Protein AF-A0A2J8A469-F1 (afdb_monomer_lite)

Radius of gyration: 27.44 Å; chains: 1; bounding box: 70×75×63 Å

Sequence (317 aa):
MLAQVPSIAGMSSRQQIRGVARAPLVTAPRLASCAPVPRGATAPSASAPPARKPLRPSAAAATSSGAPTSEARGARVLDKVYDVVVVGGGLSGLITGQALSAQHGVQNFLVTEARERVGGNITSMSGGGYVWEEGPNSFQPNDSMLQAAVDAGVEKELVFGDPTAPRFVFWDNKLRPVPSGLDAFTFDLMSIGGKIRAGLGAIGLINQSMPECRVWTHSTPRPAQVDKDLRRMILKPDAPPPKVVGVRVWPRAIPQFNVGHLELLERARSALDARGWGGVFLGGNYVSGVALGKVVEYGYESAANLAKHIAAQKQAA

Secondary structure (DSSP, 8-state):
------------S-------PPPP---PPPPP-PPPPPS--PPP--PPPP-PPP----------S-PPP-------------SEEEE--BHHHHHHHHHHHHTT---SEEEE-SSSSSBTT--EEEETTEEEESS-------HHHHHHHHHTT-GGG-----TTPPPEEEETTEEEEPP-SGGGGT--SS-HHHHHHHHHHHTTS--PPPPP-----TTS-HHHHHHHHHHHHTS-TTPPPP--------TTSS----TTHHHHHHHHHHHHHHTT-TT----SHHHH-SSHHHHHHHHHHHHHHHHHHHHHHHHH-

Organism: NCBI:txid47790

pLDDT: mean 72.22, std 24.48, range [24.55, 97.44]

InterPro domains:
  IPR002937 Amine oxidase [PF01593] (91-208)
  IPR002937 Amine oxidase [PF01593] (224-307)
  IPR004572 Protoporphyrinogen oxidase [TIGR00562] (83-209)
  IPR036188 FAD/NAD(P)-binding domain superfamily [G3DSA:3.50.50.60] (82-208)
  IPR036188 FAD/NAD(P)-binding domain superfamily [G3DSA:3.50.50.60] (209-312)
  IPR036188 FAD/NAD(P)-binding domain superfamily [SSF51905] (82-313)
  IPR050464 Zeta Carotene Desaturase and Related Oxidoreductases [PTHR42923] (81-186)

Structure (mmCIF, N/CA/C/O backbone):
data_AF-A0A2J8A469-F1
#
_entry.id   AF-A0A2J8A469-F1
#
loop_
_atom_site.group_PDB
_atom_site.id
_atom_site.type_symbol
_atom_site.label_atom_id
_atom_site.label_alt_id
_atom_site.label_comp_id
_atom_site.label_asym_id
_atom_site.label_entity_id
_atom_site.label_seq_id
_atom_site.pdbx_PDB_ins_code
_atom_site.Cartn_x
_atom_site.Cartn_y
_atom_site.Cartn_z
_atom_site.occupancy
_atom_site.B_iso_or_equiv
_atom_site.auth_seq_id
_atom_site.auth_comp_id
_atom_site.auth_asym_id
_atom_site.auth_atom_id
_atom_site.pdbx_PDB_model_num
ATOM 1 N N . MET A 1 1 ? 0.611 38.969 -7.102 1.00 33.66 1 MET A N 1
ATOM 2 C CA . MET A 1 1 ? 0.220 39.101 -5.686 1.00 33.66 1 MET A CA 1
ATOM 3 C C . MET A 1 1 ? 0.478 37.745 -5.041 1.00 33.66 1 MET A C 1
ATOM 5 O O . MET A 1 1 ? -0.354 36.856 -5.111 1.00 33.66 1 MET A O 1
ATOM 9 N N . LEU A 1 2 ? 1.726 37.550 -4.613 1.00 24.55 2 LEU A N 1
ATOM 10 C CA . LEU A 1 2 ? 2.275 36.331 -4.013 1.00 24.55 2 LEU A CA 1
ATOM 11 C C . LEU A 1 2 ? 2.384 36.601 -2.513 1.00 24.55 2 LEU A C 1
ATOM 13 O O . LEU A 1 2 ? 2.989 37.604 -2.138 1.00 24.55 2 LEU A O 1
ATOM 17 N N . ALA A 1 3 ? 1.799 35.750 -1.675 1.00 25.06 3 ALA A N 1
ATOM 18 C CA . ALA A 1 3 ? 1.974 35.831 -0.230 1.00 25.06 3 ALA A CA 1
ATOM 19 C C . ALA A 1 3 ? 3.149 34.935 0.191 1.00 25.06 3 ALA A C 1
ATOM 21 O O . ALA A 1 3 ? 3.108 33.719 0.022 1.00 25.06 3 ALA A O 1
ATOM 22 N N . GLN A 1 4 ? 4.202 35.577 0.699 1.00 25.03 4 GLN A N 1
ATOM 23 C CA . GLN A 1 4 ? 5.332 34.987 1.420 1.00 25.03 4 GLN A CA 1
ATOM 24 C C . GLN A 1 4 ? 4.992 34.824 2.906 1.00 25.03 4 GLN A C 1
ATOM 26 O O . GLN A 1 4 ? 4.382 35.728 3.468 1.00 25.03 4 GLN A O 1
ATOM 31 N N . VAL A 1 5 ? 5.524 33.783 3.556 1.00 26.94 5 VAL A N 1
ATOM 32 C CA . VAL A 1 5 ? 6.030 33.799 4.953 1.00 26.94 5 VAL A CA 1
ATOM 33 C C . VAL A 1 5 ? 7.111 32.683 5.080 1.00 26.94 5 VAL A C 1
ATOM 35 O O . VAL A 1 5 ? 7.158 31.824 4.202 1.00 26.94 5 VAL A O 1
ATOM 38 N N . PRO A 1 6 ? 8.061 32.700 6.041 1.00 30.09 6 PRO A N 1
ATOM 39 C CA . PRO A 1 6 ? 9.441 33.101 5.778 1.00 30.09 6 PRO A CA 1
ATOM 40 C C . PRO A 1 6 ? 10.510 32.022 6.062 1.00 30.09 6 PRO A C 1
ATOM 42 O O . PRO A 1 6 ? 10.279 30.994 6.690 1.00 30.09 6 PRO A O 1
ATOM 45 N N . SER A 1 7 ? 11.717 32.341 5.590 1.00 26.38 7 SER A N 1
ATOM 46 C CA . SER A 1 7 ? 12.993 31.637 5.751 1.00 26.38 7 SER A CA 1
ATOM 47 C C . SER A 1 7 ? 13.472 31.560 7.208 1.00 26.38 7 SER A C 1
ATOM 49 O O . SER A 1 7 ? 13.509 32.578 7.898 1.00 26.38 7 SER A O 1
ATOM 51 N N . ILE A 1 8 ? 13.941 30.380 7.629 1.00 28.44 8 ILE A N 1
ATOM 52 C CA . ILE A 1 8 ? 14.883 30.226 8.745 1.00 28.44 8 ILE A CA 1
ATOM 53 C C . ILE A 1 8 ? 16.215 29.790 8.136 1.00 28.44 8 ILE A C 1
ATOM 55 O O . ILE A 1 8 ? 16.419 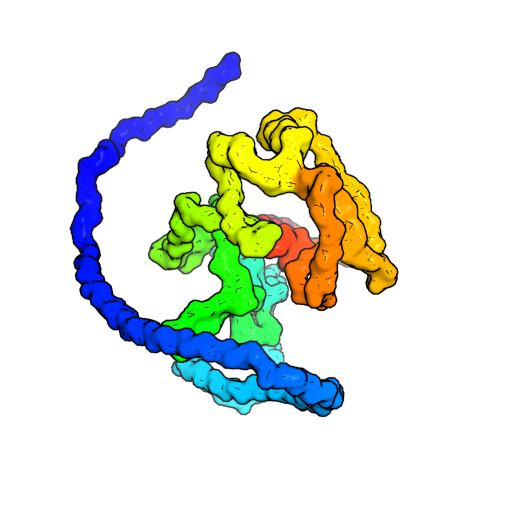28.630 7.779 1.00 28.44 8 ILE A O 1
ATOM 59 N N . ALA A 1 9 ? 17.108 30.761 7.979 1.00 27.89 9 ALA A N 1
ATOM 60 C CA . ALA A 1 9 ? 18.503 30.543 7.649 1.00 27.89 9 ALA A CA 1
ATOM 61 C C . ALA A 1 9 ? 19.307 30.391 8.942 1.00 27.89 9 ALA A C 1
ATOM 63 O O . ALA A 1 9 ? 19.190 31.215 9.847 1.00 27.89 9 ALA A O 1
ATOM 64 N N . GLY A 1 10 ? 20.173 29.381 8.987 1.00 26.36 10 GLY A N 1
ATOM 65 C CA . GLY A 1 10 ? 21.244 29.319 9.972 1.00 26.36 10 GLY A CA 1
ATOM 66 C C . GLY A 1 10 ? 21.646 27.903 10.340 1.00 26.36 10 GLY A C 1
ATOM 67 O O . GLY A 1 10 ? 21.281 27.445 11.410 1.00 26.36 10 GLY A O 1
ATOM 68 N N . MET A 1 11 ? 22.411 27.227 9.478 1.00 26.09 11 MET A N 1
ATOM 69 C CA . MET A 1 11 ? 23.668 26.571 9.869 1.00 26.09 11 MET A CA 1
ATOM 70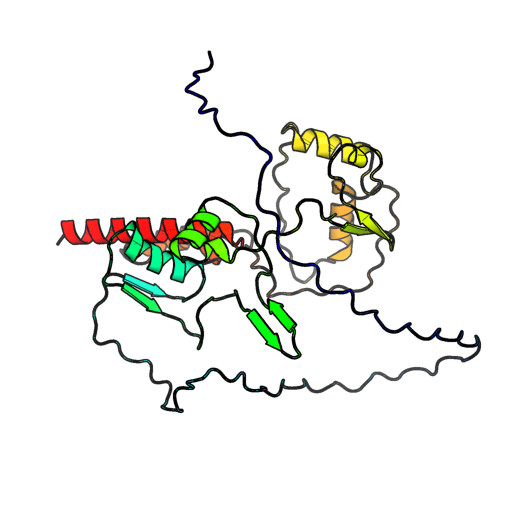 C C . MET A 1 11 ? 24.363 25.959 8.646 1.00 26.09 11 MET A C 1
ATOM 72 O O . MET A 1 11 ? 23.766 25.312 7.791 1.00 26.09 11 MET A O 1
ATOM 76 N N . SER A 1 12 ? 25.650 26.274 8.561 1.00 26.81 12 SER A N 1
ATOM 77 C CA . SER A 1 12 ? 26.551 26.086 7.433 1.00 26.81 12 SER A CA 1
ATOM 78 C C . SER A 1 12 ? 26.827 24.614 7.121 1.00 26.81 12 SER A C 1
ATOM 80 O O . SER A 1 12 ? 27.251 23.843 7.978 1.00 26.81 12 SER A O 1
ATOM 82 N N . SER A 1 13 ? 26.684 24.263 5.845 1.00 38.84 13 SER A N 1
ATOM 83 C CA . SER A 1 13 ? 27.295 23.093 5.220 1.00 38.84 13 SER A CA 1
ATOM 84 C C . SER A 1 13 ? 28.821 23.122 5.378 1.00 38.84 13 SER A C 1
ATOM 86 O O . SER A 1 13 ? 29.434 24.146 5.081 1.00 38.84 13 SER A O 1
ATOM 88 N N . ARG A 1 14 ? 29.423 21.969 5.705 1.00 33.12 14 ARG A N 1
ATOM 89 C CA . ARG A 1 14 ? 30.869 21.688 5.880 1.00 33.12 14 ARG A CA 1
ATOM 90 C C . ARG A 1 14 ? 31.387 21.831 7.316 1.00 33.12 14 ARG A C 1
ATOM 92 O O . ARG A 1 14 ? 32.083 22.789 7.613 1.00 33.12 14 ARG A O 1
ATOM 99 N N . GLN A 1 15 ? 31.178 20.803 8.140 1.00 30.11 15 GLN A N 1
ATOM 100 C CA . GLN A 1 15 ? 32.222 20.200 8.989 1.00 30.11 15 GLN A CA 1
ATOM 101 C C . GLN A 1 15 ? 31.652 19.024 9.799 1.00 30.11 15 GLN A C 1
ATOM 103 O O . GLN A 1 15 ? 30.637 19.178 10.457 1.00 30.11 15 GLN A O 1
ATOM 108 N N . GLN A 1 16 ? 32.370 17.889 9.750 1.00 28.45 16 GLN A N 1
ATOM 109 C CA . GLN A 1 16 ? 32.281 16.703 10.627 1.00 28.45 16 GLN A CA 1
ATOM 110 C C . GLN A 1 16 ? 30.962 15.903 10.530 1.00 28.45 16 GLN A C 1
ATOM 112 O O . GLN A 1 16 ? 29.882 16.416 10.743 1.00 28.45 16 GLN A O 1
ATOM 117 N N . ILE A 1 17 ? 30.963 14.620 10.156 1.00 30.05 17 ILE A N 1
ATOM 118 C CA . ILE A 1 17 ? 31.708 13.534 10.800 1.00 30.05 17 ILE A CA 1
ATOM 119 C C . ILE A 1 17 ? 32.459 12.692 9.756 1.00 30.05 17 ILE A C 1
ATOM 121 O O . ILE A 1 17 ? 31.885 12.027 8.897 1.00 30.05 17 ILE A O 1
ATOM 125 N N . ARG A 1 18 ? 33.790 12.736 9.864 1.00 27.25 18 ARG A N 1
ATOM 126 C CA . ARG A 1 18 ? 34.714 11.733 9.331 1.00 27.25 18 ARG A CA 1
ATOM 127 C C . ARG A 1 18 ? 34.692 10.527 10.269 1.00 27.25 18 ARG A C 1
ATOM 129 O O . ARG A 1 18 ? 34.799 10.725 11.473 1.00 27.25 18 ARG A O 1
ATOM 136 N N . GLY A 1 19 ? 34.701 9.317 9.712 1.00 28.73 19 GLY A N 1
ATOM 137 C CA . GLY A 1 19 ? 35.220 8.142 10.416 1.00 28.73 19 GLY A CA 1
ATOM 138 C C . GLY A 1 19 ? 34.347 6.897 10.346 1.00 28.73 19 GLY A C 1
ATOM 139 O O . GLY A 1 19 ? 33.749 6.525 11.343 1.00 28.73 19 GLY A O 1
ATOM 140 N N . VAL A 1 20 ? 34.367 6.194 9.211 1.00 29.78 20 VAL A N 1
ATOM 141 C CA . VAL A 1 20 ? 34.280 4.726 9.218 1.00 29.78 20 VAL A CA 1
ATOM 142 C C . VAL A 1 20 ? 35.364 4.214 8.277 1.00 29.78 20 VAL A C 1
ATOM 144 O O . VAL A 1 20 ? 35.483 4.657 7.133 1.00 29.78 20 VAL A O 1
ATOM 147 N N . ALA A 1 21 ? 36.234 3.371 8.823 1.00 28.58 21 ALA A N 1
ATOM 148 C CA . ALA A 1 21 ? 37.425 2.859 8.174 1.00 28.58 21 ALA A CA 1
ATOM 149 C C . ALA A 1 21 ? 37.082 2.059 6.906 1.00 28.58 21 ALA A C 1
ATOM 151 O O . ALA A 1 21 ? 36.146 1.262 6.888 1.00 28.58 21 ALA A O 1
ATOM 152 N N . ARG A 1 22 ? 37.877 2.255 5.847 1.00 28.53 22 ARG A N 1
ATOM 153 C CA . ARG A 1 22 ? 37.871 1.391 4.662 1.00 28.53 22 ARG A CA 1
ATOM 154 C C . ARG A 1 22 ? 38.345 -0.005 5.068 1.00 28.53 22 ARG A C 1
ATOM 156 O O . ARG A 1 22 ? 39.500 -0.158 5.458 1.00 28.53 22 ARG A O 1
ATOM 163 N N . ALA A 1 23 ? 37.486 -1.011 4.934 1.00 30.30 23 ALA A N 1
ATOM 164 C CA . ALA A 1 23 ? 37.930 -2.401 4.904 1.00 30.30 23 ALA A CA 1
ATOM 165 C C . ALA A 1 23 ? 38.778 -2.639 3.632 1.00 30.30 23 ALA A C 1
ATOM 167 O O . ALA A 1 23 ? 38.472 -2.055 2.585 1.00 30.30 23 ALA A O 1
ATOM 168 N N . PRO A 1 24 ? 39.855 -3.441 3.696 1.00 28.39 24 PRO A N 1
ATOM 169 C CA . PRO A 1 24 ? 40.713 -3.688 2.546 1.00 28.39 24 PRO A CA 1
ATOM 170 C C . PRO A 1 24 ? 39.968 -4.475 1.462 1.00 28.39 24 PRO A C 1
ATOM 172 O O . PRO A 1 24 ? 39.181 -5.379 1.738 1.00 28.39 24 PRO A O 1
ATOM 175 N N . LEU A 1 25 ? 40.247 -4.105 0.212 1.00 28.28 25 LEU A N 1
ATOM 176 C CA . LEU A 1 25 ? 39.749 -4.752 -0.995 1.00 28.28 25 LEU A CA 1
ATOM 177 C C . LEU A 1 25 ? 40.229 -6.215 -1.012 1.00 28.28 25 LEU A C 1
ATOM 179 O O . LEU A 1 25 ? 41.419 -6.471 -1.192 1.00 28.28 25 LEU A O 1
ATOM 183 N N . VAL A 1 26 ? 39.321 -7.176 -0.832 1.00 29.86 26 VAL A N 1
ATOM 184 C CA . VAL A 1 26 ? 39.621 -8.585 -1.117 1.00 29.86 26 VAL A CA 1
ATOM 185 C C . VAL A 1 26 ? 39.695 -8.729 -2.635 1.00 29.86 26 VAL A C 1
ATOM 187 O O . VAL A 1 26 ? 38.718 -8.516 -3.352 1.00 29.86 26 VAL A O 1
ATOM 190 N N . THR A 1 27 ? 40.887 -9.038 -3.130 1.00 27.66 27 THR A N 1
ATOM 191 C CA . THR A 1 27 ? 41.173 -9.315 -4.534 1.00 27.66 27 THR A CA 1
ATOM 192 C C . THR A 1 27 ? 40.402 -10.553 -4.993 1.00 27.66 27 THR A C 1
ATOM 194 O O . THR A 1 27 ? 40.639 -11.663 -4.523 1.00 27.66 27 THR A O 1
ATOM 197 N N . ALA A 1 28 ? 39.476 -10.369 -5.936 1.00 31.47 28 ALA A N 1
ATOM 198 C CA . ALA A 1 28 ? 38.821 -11.477 -6.622 1.00 31.47 28 ALA A CA 1
ATOM 199 C C . ALA A 1 28 ? 39.862 -12.306 -7.408 1.00 31.47 28 ALA A C 1
ATOM 201 O O . ALA A 1 28 ? 40.743 -11.720 -8.052 1.00 31.47 28 ALA A O 1
ATOM 202 N N . PRO A 1 29 ? 39.792 -13.650 -7.395 1.00 29.72 29 PRO A N 1
ATOM 203 C CA . PRO A 1 29 ? 40.694 -14.473 -8.187 1.00 29.72 29 PRO A CA 1
ATOM 204 C C . PRO A 1 29 ? 40.426 -14.263 -9.682 1.00 29.72 29 PRO A C 1
ATOM 206 O O . PRO A 1 29 ? 39.282 -14.163 -10.129 1.00 29.72 29 PRO A O 1
ATOM 209 N N . ARG A 1 30 ? 41.510 -14.185 -10.462 1.00 27.47 30 ARG A N 1
ATOM 210 C CA . ARG A 1 30 ? 41.478 -14.063 -11.923 1.00 27.47 30 ARG A CA 1
ATOM 211 C C . ARG A 1 30 ? 40.701 -15.236 -12.529 1.00 27.47 30 ARG A C 1
ATOM 213 O O . ARG A 1 30 ? 41.101 -16.386 -12.370 1.00 27.47 30 ARG A O 1
ATOM 220 N N . LEU A 1 31 ? 39.628 -14.935 -13.261 1.00 31.27 31 LEU A N 1
ATOM 221 C CA . LEU A 1 31 ? 38.952 -15.891 -14.138 1.00 31.27 31 LEU A CA 1
ATOM 222 C C . LEU A 1 31 ? 39.953 -16.415 -15.176 1.00 31.27 31 LEU A C 1
ATOM 224 O O . LEU A 1 31 ? 40.546 -15.641 -15.929 1.00 31.27 31 LEU A O 1
ATOM 228 N N . ALA A 1 32 ? 40.148 -17.732 -15.195 1.00 31.41 32 ALA A N 1
ATOM 229 C CA . ALA A 1 32 ? 40.936 -18.405 -16.213 1.00 31.41 32 ALA A CA 1
ATOM 230 C C . ALA A 1 32 ? 40.285 -18.210 -17.593 1.00 31.41 32 ALA A C 1
ATOM 232 O O . ALA A 1 32 ? 39.093 -18.451 -17.783 1.00 31.41 32 ALA A O 1
ATOM 233 N N . SER A 1 33 ? 41.095 -17.760 -18.548 1.00 30.38 33 SER A N 1
ATOM 234 C CA . SER A 1 33 ? 40.764 -17.622 -19.966 1.00 30.38 33 SER A CA 1
ATOM 235 C C . SER A 1 33 ? 40.247 -18.949 -20.538 1.00 30.38 33 SER A C 1
ATOM 237 O O . SER A 1 33 ? 41.021 -19.893 -20.695 1.00 30.38 33 SER A O 1
ATOM 239 N N . CYS A 1 34 ? 38.959 -19.021 -20.888 1.00 31.48 34 CYS A N 1
ATOM 240 C CA . CYS A 1 34 ? 38.421 -20.127 -21.681 1.00 31.48 34 CYS A CA 1
ATOM 241 C C . CYS A 1 34 ? 38.995 -20.083 -23.104 1.00 31.48 34 CYS A C 1
ATOM 243 O O . CYS A 1 34 ? 38.874 -19.075 -23.800 1.00 31.48 34 CYS A O 1
ATOM 245 N N . ALA A 1 35 ? 39.607 -21.187 -23.529 1.00 34.88 35 ALA A N 1
ATOM 246 C CA . ALA A 1 35 ? 40.091 -21.387 -24.891 1.00 34.88 35 ALA A CA 1
ATOM 247 C C . ALA A 1 35 ? 38.926 -21.441 -25.908 1.00 34.88 35 ALA A C 1
ATOM 249 O O . ALA A 1 35 ? 37.820 -21.863 -25.555 1.00 34.88 35 ALA A O 1
ATOM 250 N N . PRO A 1 36 ? 39.145 -21.038 -27.174 1.00 33.72 36 PRO A N 1
ATOM 251 C CA . PRO A 1 36 ? 38.111 -21.063 -28.204 1.00 33.72 36 PRO A CA 1
ATOM 252 C C . PRO A 1 36 ? 37.750 -22.499 -28.616 1.00 33.72 36 PRO A C 1
ATOM 254 O O . PRO A 1 36 ? 38.619 -23.332 -28.866 1.00 33.72 36 PRO A O 1
ATOM 257 N N . VAL A 1 37 ? 36.448 -22.771 -28.726 1.00 39.78 37 VAL A N 1
ATOM 258 C CA . VAL A 1 37 ? 35.895 -24.046 -29.216 1.00 39.78 37 VAL A CA 1
ATOM 259 C C . VAL A 1 37 ? 36.103 -24.150 -30.740 1.00 39.78 37 VAL A C 1
ATOM 261 O O . VAL A 1 37 ? 35.785 -23.191 -31.452 1.00 39.78 37 VAL A O 1
ATOM 264 N N . PRO A 1 38 ? 36.606 -25.277 -31.280 1.00 33.78 38 PRO A N 1
ATOM 265 C CA . PRO A 1 38 ? 36.790 -25.442 -32.719 1.00 33.78 38 PRO A CA 1
ATOM 266 C C . PRO A 1 38 ? 35.446 -25.519 -33.462 1.00 33.78 38 PRO A C 1
ATOM 268 O O . PRO A 1 38 ? 34.505 -26.190 -33.038 1.00 33.78 38 PRO A O 1
ATOM 271 N N . ARG A 1 39 ? 35.357 -24.821 -34.603 1.00 37.56 39 ARG A N 1
ATOM 272 C CA . ARG A 1 39 ? 34.207 -24.878 -35.519 1.00 37.56 39 ARG A CA 1
ATOM 273 C C . ARG A 1 39 ? 34.253 -26.188 -36.299 1.00 37.56 39 ARG A C 1
ATOM 275 O O . ARG A 1 39 ? 35.123 -26.354 -37.145 1.00 37.56 39 ARG A O 1
ATOM 282 N N . GLY A 1 40 ? 33.299 -27.077 -36.046 1.00 43.19 40 GLY A N 1
ATOM 283 C CA . GLY A 1 40 ? 33.142 -28.298 -36.836 1.00 43.19 40 GLY A CA 1
ATOM 284 C C . GLY A 1 40 ? 32.554 -29.456 -36.046 1.00 43.19 40 GLY A C 1
ATOM 285 O O . GLY A 1 40 ? 33.210 -30.473 -35.879 1.00 43.19 40 GLY A O 1
ATOM 286 N N . ALA A 1 41 ? 31.323 -29.310 -35.557 1.00 35.28 41 ALA A N 1
ATOM 287 C CA . ALA A 1 41 ? 30.529 -30.445 -35.103 1.00 35.28 41 ALA A CA 1
ATOM 288 C C . ALA A 1 41 ? 29.058 -30.180 -35.439 1.00 35.28 41 ALA A C 1
ATOM 290 O O . ALA A 1 41 ? 28.428 -29.267 -34.906 1.00 35.28 41 ALA A O 1
ATOM 291 N N . THR A 1 42 ? 28.535 -30.953 -36.382 1.00 36.69 42 THR A N 1
ATOM 292 C CA . THR A 1 42 ? 27.113 -31.035 -36.718 1.00 36.69 42 THR A CA 1
ATOM 293 C C . THR A 1 42 ? 26.321 -31.478 -35.488 1.00 36.69 42 THR A C 1
ATOM 295 O O . THR A 1 42 ? 26.614 -32.522 -34.907 1.00 36.69 42 THR A O 1
ATOM 298 N N . ALA A 1 43 ? 25.331 -30.682 -35.080 1.00 36.75 43 ALA A N 1
ATOM 299 C CA . ALA A 1 43 ? 24.466 -30.999 -33.948 1.00 36.75 43 ALA A CA 1
ATOM 300 C C . ALA A 1 43 ? 23.594 -32.234 -34.259 1.00 36.75 43 ALA A C 1
ATOM 302 O O . ALA A 1 43 ? 22.961 -32.261 -35.318 1.00 36.75 43 ALA A O 1
ATOM 303 N N . PRO A 1 44 ? 23.508 -33.242 -33.372 1.00 34.00 44 PRO A N 1
ATOM 304 C CA . PRO A 1 44 ? 22.529 -34.306 -33.529 1.00 34.00 44 PRO A CA 1
ATOM 305 C C . PRO A 1 44 ? 21.120 -33.769 -33.232 1.00 34.00 44 PRO A C 1
ATOM 307 O O . PRO A 1 44 ? 20.921 -32.953 -32.330 1.00 34.00 44 PRO A O 1
ATOM 310 N N . SER A 1 45 ? 20.145 -34.236 -34.014 1.00 37.88 45 SER A N 1
ATOM 311 C CA . SER A 1 45 ? 18.711 -33.978 -33.843 1.00 37.88 45 SER A CA 1
ATOM 312 C C . SER A 1 45 ? 18.269 -34.304 -32.410 1.00 37.88 45 SER A C 1
ATOM 314 O O . SER A 1 45 ? 18.320 -35.457 -31.983 1.00 37.88 45 SER A O 1
ATOM 316 N N . ALA A 1 46 ? 17.871 -33.280 -31.651 1.00 37.19 46 ALA A N 1
ATOM 317 C CA . ALA A 1 46 ? 17.418 -33.427 -30.274 1.00 37.19 46 ALA A CA 1
ATOM 318 C C . ALA A 1 46 ? 15.942 -33.850 -30.242 1.00 37.19 46 ALA A C 1
ATOM 320 O O . ALA A 1 46 ? 15.040 -33.052 -30.500 1.00 37.19 46 ALA A O 1
ATOM 321 N N . SER A 1 47 ? 15.698 -35.110 -29.885 1.00 37.94 47 SER A N 1
ATOM 322 C CA . SER A 1 47 ? 14.393 -35.596 -29.439 1.00 37.94 47 SER A CA 1
ATOM 323 C C . SER A 1 47 ? 13.929 -34.827 -28.195 1.00 37.94 47 SER A C 1
ATOM 325 O O . SER A 1 47 ? 14.732 -34.548 -27.302 1.00 37.94 47 SER A O 1
ATOM 327 N N . ALA A 1 48 ? 12.633 -34.511 -28.128 1.00 38.38 48 ALA A N 1
ATOM 328 C CA . ALA A 1 48 ? 12.017 -33.780 -27.022 1.00 38.38 48 ALA A CA 1
ATOM 329 C C . ALA A 1 48 ? 12.382 -34.383 -25.644 1.00 38.38 48 ALA A C 1
ATOM 331 O O . ALA A 1 48 ? 12.272 -35.599 -25.466 1.00 38.38 48 ALA A O 1
ATOM 332 N N . PRO A 1 49 ? 12.799 -33.571 -24.654 1.00 36.47 49 PRO A N 1
ATOM 333 C CA . PRO A 1 49 ? 13.115 -34.082 -23.327 1.00 36.47 49 PRO A CA 1
ATOM 334 C C . PRO A 1 49 ? 11.833 -34.546 -22.613 1.00 36.47 49 PRO A C 1
ATOM 336 O O . PRO A 1 49 ? 10.798 -33.882 -22.726 1.00 36.47 49 PRO A O 1
ATOM 339 N N . PRO A 1 50 ? 11.876 -35.647 -21.839 1.00 37.25 50 PRO A N 1
ATOM 340 C CA . PRO A 1 50 ? 10.725 -36.089 -21.066 1.00 37.25 50 PRO A CA 1
ATOM 341 C C . PRO A 1 50 ? 10.345 -35.036 -20.016 1.00 37.25 50 PRO A C 1
ATOM 343 O O . PRO A 1 50 ? 11.202 -34.355 -19.444 1.00 37.25 50 PRO A O 1
ATOM 346 N N . ALA A 1 51 ? 9.039 -34.911 -19.770 1.00 36.78 51 ALA A N 1
ATOM 347 C CA . ALA A 1 51 ? 8.460 -33.970 -18.820 1.00 36.78 51 ALA A CA 1
ATOM 348 C C . ALA A 1 51 ? 9.137 -34.088 -17.442 1.00 36.78 51 ALA A C 1
ATOM 350 O O . ALA A 1 51 ? 9.011 -35.097 -16.745 1.00 36.78 51 ALA A O 1
ATOM 351 N N . ARG A 1 52 ? 9.863 -33.040 -17.036 1.00 35.22 52 ARG A N 1
ATOM 352 C CA . ARG A 1 52 ? 10.442 -32.953 -15.693 1.00 35.22 52 ARG A CA 1
ATOM 353 C C . ARG A 1 52 ? 9.303 -32.852 -14.679 1.00 35.22 52 ARG A C 1
ATOM 355 O O . ARG A 1 52 ? 8.542 -31.887 -14.700 1.00 35.22 52 ARG A O 1
ATOM 362 N N . LYS A 1 53 ? 9.200 -33.840 -13.783 1.00 37.16 53 LYS A N 1
ATOM 363 C CA . LYS A 1 53 ? 8.355 -33.740 -12.583 1.00 37.16 53 LYS A CA 1
ATOM 364 C C . LYS A 1 53 ? 8.759 -32.480 -11.798 1.00 37.16 53 LYS A C 1
ATOM 366 O O . LYS A 1 53 ? 9.959 -32.211 -11.694 1.00 37.16 53 LYS A O 1
ATOM 371 N N . PRO A 1 54 ? 7.805 -31.708 -11.250 1.00 32.91 54 PRO A N 1
ATOM 372 C CA . PRO A 1 54 ? 8.131 -30.531 -10.457 1.00 32.91 54 PRO A CA 1
ATOM 373 C C . PRO A 1 54 ? 8.960 -30.957 -9.242 1.00 32.91 54 PRO A C 1
ATOM 375 O O . PRO A 1 54 ? 8.502 -31.760 -8.427 1.00 32.91 54 PRO A O 1
ATOM 378 N N . LEU A 1 55 ? 10.188 -30.438 -9.129 1.00 32.78 55 LEU A N 1
ATOM 379 C CA . LEU A 1 55 ? 10.952 -30.536 -7.890 1.00 32.78 55 LEU A CA 1
ATOM 380 C C . LEU A 1 55 ? 10.158 -29.797 -6.810 1.00 32.78 55 LEU A C 1
ATOM 382 O O . LEU A 1 55 ? 9.973 -28.583 -6.890 1.00 32.78 55 LEU A O 1
ATOM 386 N N . ARG A 1 56 ? 9.685 -30.532 -5.802 1.00 30.83 56 ARG A N 1
ATOM 387 C CA . ARG A 1 56 ? 9.286 -29.926 -4.532 1.00 30.83 56 ARG A CA 1
ATOM 388 C C . ARG A 1 56 ? 10.537 -29.280 -3.925 1.00 30.83 56 ARG A C 1
ATOM 390 O O . ARG A 1 56 ? 11.539 -29.985 -3.796 1.00 30.83 56 ARG A O 1
ATOM 397 N N . PRO A 1 57 ? 10.515 -27.996 -3.540 1.00 32.47 57 PRO A N 1
ATOM 398 C CA . PRO A 1 57 ? 11.558 -27.464 -2.681 1.00 32.47 57 PRO A CA 1
ATOM 399 C C . PRO A 1 57 ? 11.508 -28.245 -1.365 1.00 32.47 57 PRO A C 1
ATOM 401 O O . PRO A 1 57 ? 10.471 -28.290 -0.702 1.00 32.47 57 PRO A O 1
ATOM 404 N N . SER A 1 58 ? 12.609 -28.908 -1.017 1.00 30.94 58 SER A N 1
ATOM 405 C CA . SER A 1 58 ? 12.815 -29.409 0.337 1.00 30.94 58 SER A CA 1
ATOM 406 C C . SER A 1 58 ? 12.968 -28.188 1.234 1.00 30.94 58 SER A C 1
ATOM 408 O O . SER A 1 58 ? 13.898 -27.407 1.041 1.00 30.94 58 SER A O 1
ATOM 410 N N . ALA A 1 59 ? 12.036 -27.996 2.166 1.00 30.33 59 ALA A N 1
ATOM 411 C CA . ALA A 1 59 ? 12.112 -26.942 3.164 1.00 30.33 59 ALA A CA 1
ATOM 412 C C . ALA A 1 59 ? 13.378 -27.147 4.009 1.00 30.33 59 ALA A C 1
ATOM 414 O O . ALA A 1 59 ? 13.435 -28.041 4.851 1.00 30.33 59 ALA A O 1
ATOM 415 N N . ALA A 1 60 ? 14.411 -26.346 3.756 1.00 30.81 60 ALA A N 1
ATOM 416 C CA . ALA A 1 60 ? 15.483 -26.153 4.716 1.00 30.81 60 ALA A CA 1
ATOM 417 C C . ALA A 1 60 ? 14.925 -25.218 5.792 1.00 30.81 60 ALA A C 1
ATOM 419 O O . ALA A 1 60 ? 14.593 -24.067 5.512 1.00 30.81 60 ALA A O 1
ATOM 420 N N . ALA A 1 61 ? 14.727 -25.768 6.987 1.00 29.97 61 ALA A N 1
ATOM 421 C CA . ALA A 1 61 ? 14.194 -25.061 8.136 1.00 29.97 61 ALA A CA 1
ATOM 422 C C . ALA A 1 61 ? 15.054 -23.827 8.445 1.00 29.97 61 ALA A C 1
ATOM 424 O O . ALA A 1 61 ? 16.222 -23.949 8.813 1.00 29.97 61 ALA A O 1
ATOM 425 N N . ALA A 1 62 ? 14.465 -22.640 8.308 1.00 31.89 62 ALA A N 1
ATOM 426 C CA . ALA A 1 62 ? 14.985 -21.447 8.949 1.00 31.89 62 ALA A CA 1
ATOM 427 C C . ALA A 1 62 ? 14.747 -21.610 10.454 1.00 31.89 62 ALA A C 1
ATOM 429 O O . ALA A 1 62 ? 13.608 -21.718 10.909 1.00 31.89 62 ALA A O 1
ATOM 430 N N . THR A 1 63 ? 15.826 -21.689 11.225 1.00 30.67 63 THR A N 1
ATOM 431 C CA . THR A 1 63 ? 15.783 -21.737 12.685 1.00 30.67 63 THR A CA 1
ATOM 432 C C . THR A 1 63 ? 15.347 -20.377 13.222 1.00 30.67 63 THR A C 1
ATOM 434 O O . THR A 1 63 ? 16.179 -19.535 13.551 1.00 30.67 63 THR A O 1
ATOM 437 N N . SER A 1 64 ? 14.039 -20.152 13.320 1.00 37.50 64 SER A N 1
ATOM 438 C CA . SER A 1 64 ? 13.491 -19.207 14.287 1.00 37.50 64 SER A CA 1
ATOM 439 C C . SER A 1 64 ? 13.540 -19.883 15.654 1.00 37.50 64 SER A C 1
ATOM 441 O O . SER A 1 64 ? 12.910 -20.923 15.862 1.00 37.50 64 SER A O 1
ATOM 443 N N . SER A 1 65 ? 14.315 -19.333 16.584 1.00 40.97 65 SER A N 1
ATOM 444 C CA . SER A 1 65 ? 14.281 -19.739 17.987 1.00 40.97 65 SER A CA 1
ATOM 445 C C . SER A 1 65 ? 12.861 -19.536 18.527 1.00 40.97 65 SER A C 1
ATOM 447 O O . SER A 1 65 ? 12.441 -18.402 18.744 1.00 40.97 65 SER A O 1
ATOM 449 N N . GLY A 1 66 ? 12.133 -20.645 18.689 1.00 40.94 66 GLY A N 1
ATOM 450 C CA . GLY A 1 66 ? 10.752 -20.688 19.176 1.00 40.94 66 GLY A CA 1
ATOM 451 C C . GLY A 1 66 ? 9.735 -21.136 18.124 1.00 40.94 66 GLY A C 1
ATOM 452 O O . GLY A 1 66 ? 8.841 -20.375 17.773 1.00 40.94 66 GLY A O 1
ATOM 453 N N . ALA A 1 67 ? 9.839 -22.373 17.628 1.00 33.19 67 ALA A N 1
ATOM 454 C CA . ALA A 1 67 ? 8.705 -23.009 16.959 1.00 33.19 67 ALA A CA 1
ATOM 455 C C . ALA A 1 67 ? 7.639 -23.350 18.020 1.00 33.19 67 ALA A C 1
ATOM 457 O O . ALA A 1 67 ? 7.974 -24.053 18.978 1.00 33.19 67 ALA A O 1
ATOM 458 N N . PRO A 1 68 ? 6.373 -22.909 17.889 1.00 43.53 68 PRO A N 1
ATOM 459 C CA . PRO A 1 68 ? 5.307 -23.513 18.662 1.00 43.53 68 PRO A CA 1
ATOM 460 C C . PRO A 1 68 ? 5.191 -24.964 18.199 1.00 43.53 68 PRO A C 1
ATOM 462 O O . PRO A 1 68 ? 5.082 -25.255 17.005 1.00 43.53 68 PRO A O 1
ATOM 465 N N . THR A 1 69 ? 5.275 -25.880 19.154 1.00 39.16 69 THR A N 1
ATOM 466 C CA . THR A 1 69 ? 4.982 -27.293 18.953 1.00 39.16 69 THR A CA 1
ATOM 467 C C . THR A 1 69 ? 3.623 -27.459 18.284 1.00 39.16 69 THR A C 1
ATOM 469 O O . THR A 1 69 ? 2.695 -26.700 18.547 1.00 39.16 69 THR A O 1
ATOM 472 N N . SER A 1 70 ? 3.548 -28.468 17.418 1.00 42.22 70 SER A N 1
ATOM 473 C CA . SER A 1 70 ? 2.386 -28.957 16.674 1.00 42.22 70 SER A CA 1
ATOM 474 C C . SER A 1 70 ? 1.191 -29.313 17.581 1.00 42.22 70 SER A C 1
ATOM 476 O O . SER A 1 70 ? 0.808 -30.476 17.702 1.00 42.22 70 SER A O 1
ATOM 478 N N . GLU A 1 71 ? 0.569 -28.324 18.207 1.00 44.84 71 GLU A N 1
ATOM 479 C CA . GLU A 1 71 ? -0.821 -28.407 18.628 1.00 44.84 71 GLU A CA 1
ATOM 480 C C . GLU A 1 71 ? -1.692 -27.961 17.455 1.00 44.84 71 GLU A C 1
ATOM 482 O O . GLU A 1 71 ? -1.359 -27.032 16.716 1.00 44.84 71 GLU A O 1
ATOM 487 N N . ALA A 1 72 ? -2.764 -28.712 17.221 1.00 42.25 72 ALA A N 1
ATOM 488 C CA . ALA A 1 72 ? -3.649 -28.575 16.078 1.00 42.25 72 ALA A CA 1
ATOM 489 C C . ALA A 1 72 ? -4.011 -27.107 15.789 1.00 42.25 72 ALA A C 1
ATOM 491 O O . ALA A 1 72 ? -4.319 -26.346 16.705 1.00 42.25 72 ALA A O 1
ATOM 492 N N . ARG A 1 73 ? -4.025 -26.735 14.499 1.00 50.03 73 ARG A N 1
ATOM 493 C CA . ARG A 1 73 ? -4.530 -25.454 13.966 1.00 50.03 73 ARG A CA 1
ATOM 494 C C . ARG A 1 73 ? -6.042 -25.296 14.212 1.00 50.03 73 ARG A C 1
ATOM 496 O O . ARG A 1 73 ? -6.825 -25.180 13.272 1.00 50.03 73 ARG A O 1
ATOM 503 N N . GLY A 1 74 ? -6.471 -25.326 15.467 1.00 46.66 74 GLY A N 1
ATOM 504 C CA . GLY A 1 74 ? -7.768 -24.823 15.875 1.00 46.66 74 GLY A CA 1
ATOM 505 C C . GLY A 1 74 ? -7.711 -23.308 15.781 1.00 46.66 74 GLY A C 1
ATOM 506 O O . GLY A 1 74 ? -6.822 -22.686 16.363 1.00 46.66 74 GLY A O 1
ATOM 507 N N . ALA A 1 75 ? -8.632 -22.706 15.029 1.00 54.06 75 ALA A N 1
ATOM 508 C CA . ALA A 1 75 ? -8.899 -21.285 15.176 1.00 54.06 75 ALA A CA 1
ATOM 509 C C . ALA A 1 75 ? -9.099 -21.025 16.675 1.00 54.06 75 ALA A C 1
ATOM 511 O O . ALA A 1 75 ? -10.001 -21.611 17.275 1.00 54.06 75 ALA A O 1
ATOM 512 N N . ARG A 1 76 ? -8.228 -20.220 17.301 1.00 58.53 76 ARG A N 1
ATOM 513 C CA . ARG A 1 76 ? -8.495 -19.754 18.662 1.00 58.53 76 ARG A CA 1
ATOM 514 C C . ARG A 1 76 ? -9.810 -18.998 18.584 1.00 58.53 76 ARG A C 1
ATOM 516 O O . ARG A 1 76 ? -9.864 -17.937 17.965 1.00 58.53 76 ARG A O 1
ATOM 523 N N . VAL A 1 77 ? -10.862 -19.572 19.155 1.00 57.19 77 VAL A N 1
ATOM 524 C CA . VAL A 1 77 ? -12.091 -18.834 19.410 1.00 57.19 77 VAL A CA 1
ATOM 525 C C . VAL A 1 77 ? -11.690 -17.716 20.359 1.00 57.19 77 VAL A C 1
ATOM 527 O O . VAL A 1 77 ? -11.174 -17.960 21.448 1.00 57.19 77 VAL A O 1
ATOM 530 N N . LEU A 1 78 ? -11.776 -16.483 19.871 1.00 67.88 78 LEU A N 1
ATOM 531 C CA . LEU A 1 78 ? -11.513 -15.321 20.695 1.00 67.88 78 LEU A CA 1
ATOM 532 C C . LEU A 1 78 ? -12.806 -15.021 21.439 1.00 67.88 78 LEU A C 1
ATOM 534 O O . LEU A 1 78 ? -13.742 -14.490 20.854 1.00 67.88 78 LEU A O 1
ATOM 538 N N . ASP A 1 79 ? -12.834 -15.318 22.735 1.00 74.00 79 ASP A N 1
ATOM 539 C CA . ASP A 1 79 ? -13.967 -14.997 23.617 1.00 74.00 79 ASP A CA 1
ATOM 540 C C . ASP A 1 79 ? -14.033 -13.495 23.971 1.00 74.00 79 ASP A C 1
ATOM 542 O O . ASP A 1 79 ? -14.740 -13.078 24.888 1.00 74.00 79 ASP A O 1
ATOM 546 N N . LYS A 1 80 ? -13.269 -12.657 23.259 1.00 86.56 80 LYS A N 1
ATOM 547 C CA . LYS A 1 80 ? -13.168 -11.217 23.487 1.00 86.56 80 LYS A CA 1
ATOM 548 C C . LYS A 1 80 ? -13.914 -10.449 22.399 1.00 86.56 80 LYS A C 1
ATOM 550 O O . LYS A 1 80 ? -13.722 -10.689 21.211 1.00 86.56 80 LYS A O 1
ATOM 555 N N . VAL A 1 81 ? -14.714 -9.473 22.824 1.00 90.50 81 VAL A N 1
ATOM 556 C CA . VAL A 1 81 ? -15.356 -8.496 21.937 1.00 90.50 81 VAL A CA 1
ATOM 557 C C . VAL A 1 81 ? -14.371 -7.369 21.624 1.00 90.50 81 VAL A C 1
ATOM 559 O O . VAL A 1 81 ? -13.777 -6.782 22.531 1.00 90.50 81 VAL A O 1
ATOM 562 N N . TYR A 1 82 ? -14.210 -7.062 20.339 1.00 93.50 82 TYR A N 1
ATOM 563 C CA . TYR A 1 82 ? -13.338 -5.995 19.843 1.00 93.50 82 TYR A CA 1
ATOM 564 C C . TYR A 1 82 ? -14.173 -4.880 19.206 1.00 93.50 82 TYR A C 1
ATOM 566 O O . TYR A 1 82 ? -15.151 -5.172 18.521 1.00 93.50 82 TYR A O 1
ATOM 574 N N . ASP A 1 83 ? -13.756 -3.622 19.381 1.00 94.00 83 ASP A N 1
ATOM 575 C CA . ASP A 1 83 ? -14.375 -2.465 18.713 1.00 94.00 83 ASP A CA 1
ATOM 576 C C . ASP A 1 83 ? -14.082 -2.510 17.202 1.00 94.00 83 ASP A C 1
ATOM 578 O O . ASP A 1 83 ? -14.890 -2.072 16.388 1.00 94.00 83 ASP A O 1
ATOM 582 N N . VAL A 1 84 ? -12.913 -3.048 16.825 1.00 96.75 84 VAL A N 1
ATOM 583 C CA . VAL A 1 84 ? -12.470 -3.195 15.431 1.00 96.75 84 VAL A CA 1
ATOM 584 C C . VAL A 1 84 ? -11.788 -4.539 15.214 1.00 96.75 84 VAL A C 1
ATOM 586 O O . VAL A 1 84 ? -10.899 -4.931 15.971 1.00 96.75 84 VAL A O 1
ATOM 589 N N . VAL A 1 85 ? -12.126 -5.204 14.110 1.00 96.81 85 VAL A N 1
ATOM 590 C CA . VAL A 1 85 ? -11.370 -6.350 13.593 1.00 96.81 85 VAL A CA 1
ATOM 591 C C . VAL A 1 85 ? -10.845 -6.016 12.199 1.00 96.81 85 VAL A C 1
ATOM 593 O O . VAL A 1 85 ? -11.613 -5.822 11.261 1.00 96.81 85 VAL A O 1
ATOM 596 N N . VAL A 1 86 ? -9.522 -5.966 12.055 1.00 97.25 86 VAL A N 1
ATOM 597 C CA . VAL A 1 86 ? -8.820 -5.810 10.779 1.00 97.25 86 VAL A CA 1
ATOM 598 C C . VAL A 1 86 ? -8.495 -7.199 10.232 1.00 97.25 86 VAL A C 1
ATOM 600 O O . VAL A 1 86 ? -7.788 -7.986 10.867 1.00 97.25 86 VAL A O 1
ATOM 603 N N . VAL A 1 87 ? -9.012 -7.519 9.046 1.00 96.44 87 VAL A N 1
ATOM 604 C CA . VAL A 1 87 ? -8.793 -8.819 8.395 1.00 96.44 87 VAL A CA 1
ATOM 605 C C . VAL A 1 87 ? -7.661 -8.717 7.374 1.00 96.44 87 VAL A C 1
ATOM 607 O O . VAL A 1 87 ? -7.836 -8.154 6.295 1.00 96.44 87 VAL A O 1
ATOM 610 N N . GLY A 1 88 ? -6.503 -9.284 7.715 1.00 95.38 88 GLY A N 1
ATOM 611 C CA . GLY A 1 88 ? -5.281 -9.300 6.908 1.00 95.38 88 GLY A CA 1
ATOM 612 C C . GLY A 1 88 ? -4.126 -8.546 7.575 1.00 95.38 88 GLY A C 1
ATOM 613 O O . GLY A 1 88 ? -4.146 -7.322 7.674 1.00 95.38 88 GLY A O 1
ATOM 614 N N . GLY A 1 89 ? -3.061 -9.262 7.939 1.00 95.81 89 GLY A N 1
ATOM 615 C CA . GLY A 1 89 ? -1.835 -8.736 8.548 1.00 95.81 89 GLY A CA 1
ATOM 616 C C . GLY A 1 89 ? -0.800 -8.296 7.513 1.00 95.81 89 GLY A C 1
ATOM 617 O O . GLY A 1 89 ? 0.401 -8.496 7.700 1.00 95.81 89 GLY A O 1
ATOM 618 N N . GLY A 1 90 ? -1.254 -7.740 6.388 1.00 94.06 90 GLY A N 1
ATOM 619 C CA . GLY A 1 90 ? -0.396 -7.094 5.393 1.00 94.06 90 GLY A CA 1
ATOM 620 C C . GLY A 1 90 ? -0.016 -5.668 5.791 1.00 94.06 90 GLY A C 1
ATOM 621 O O . GLY A 1 90 ? -0.499 -5.160 6.796 1.00 94.06 90 GLY A O 1
ATOM 622 N N . LEU A 1 91 ? 0.804 -4.996 4.973 1.00 93.38 91 LEU A N 1
ATOM 623 C CA . LEU A 1 91 ? 1.257 -3.624 5.248 1.00 93.38 91 LEU A CA 1
ATOM 624 C C . LEU A 1 91 ? 0.094 -2.671 5.579 1.00 93.38 91 LEU A C 1
ATOM 626 O O . LEU A 1 91 ? 0.133 -2.014 6.608 1.00 93.38 91 LEU A O 1
ATOM 630 N N . SER A 1 92 ? -0.974 -2.646 4.773 1.00 94.25 92 SER A N 1
ATOM 631 C CA . SER A 1 92 ? -2.145 -1.796 5.046 1.00 94.25 92 SER A CA 1
ATOM 632 C C . SER A 1 92 ? -2.836 -2.132 6.365 1.00 94.25 92 SER A C 1
ATOM 634 O O . SER A 1 92 ? -3.188 -1.220 7.106 1.00 94.25 92 SER A O 1
ATOM 636 N N . GLY A 1 93 ? -3.027 -3.415 6.680 1.00 96.06 93 GLY A N 1
ATOM 637 C CA . GLY A 1 93 ? -3.678 -3.838 7.921 1.00 96.06 93 GLY A CA 1
ATOM 638 C C . GLY A 1 93 ? -2.841 -3.535 9.164 1.00 96.06 93 GLY A C 1
ATOM 639 O O . GLY A 1 93 ? -3.377 -3.065 10.165 1.00 96.06 93 GLY A O 1
ATOM 640 N N . LEU A 1 94 ? -1.521 -3.725 9.078 1.00 96.25 94 LEU A N 1
ATOM 641 C CA . LEU A 1 94 ? -0.586 -3.383 10.150 1.00 96.25 94 LEU A CA 1
ATOM 642 C C . LEU A 1 94 ? -0.528 -1.870 10.387 1.00 96.25 94 LEU A C 1
ATOM 644 O O . LEU A 1 94 ? -0.661 -1.449 11.532 1.00 96.25 94 LEU A O 1
ATOM 648 N N . ILE A 1 95 ? -0.422 -1.059 9.327 1.00 96.81 95 ILE A N 1
ATOM 649 C CA . ILE A 1 95 ? -0.477 0.409 9.434 1.00 96.81 95 ILE A CA 1
ATOM 650 C C . ILE A 1 95 ? -1.824 0.857 10.005 1.00 96.81 95 ILE A C 1
ATOM 652 O O . ILE A 1 95 ? -1.854 1.711 10.883 1.00 96.81 95 ILE A O 1
ATOM 656 N N . THR A 1 96 ? -2.934 0.244 9.577 1.00 97.25 96 THR A N 1
ATOM 657 C CA . THR A 1 96 ? -4.264 0.548 10.129 1.00 97.25 96 THR A CA 1
ATOM 658 C C . THR A 1 96 ? -4.296 0.294 11.637 1.00 97.25 96 THR A C 1
ATOM 660 O O . THR A 1 96 ? -4.704 1.168 12.395 1.00 97.25 96 THR A O 1
ATOM 663 N N . GLY A 1 97 ? -3.831 -0.874 12.094 1.00 97.00 97 GLY A N 1
ATOM 664 C CA . GLY A 1 97 ? -3.775 -1.205 13.522 1.00 97.00 97 GLY A CA 1
ATOM 665 C C . GLY A 1 97 ? -2.855 -0.275 14.318 1.00 97.00 97 GLY A C 1
ATOM 666 O O . GLY A 1 97 ? -3.231 0.223 15.377 1.00 97.00 97 GLY A O 1
ATOM 667 N N . GLN A 1 98 ? -1.667 0.019 13.788 1.00 96.38 98 GLN A N 1
ATOM 668 C CA . GLN A 1 98 ? -0.724 0.942 14.414 1.00 96.38 98 GLN A CA 1
ATOM 669 C C . GLN A 1 98 ? -1.315 2.351 14.542 1.00 96.38 98 GLN A C 1
ATOM 671 O O . GLN A 1 98 ? -1.275 2.926 15.626 1.00 96.38 98 GLN A O 1
ATOM 676 N N . ALA A 1 99 ? -1.908 2.885 13.472 1.00 97.25 99 ALA A N 1
ATOM 677 C CA . ALA A 1 99 ? -2.512 4.213 13.457 1.00 97.25 99 ALA A CA 1
ATOM 678 C C . ALA A 1 99 ? -3.755 4.301 14.360 1.00 97.25 99 ALA A C 1
ATOM 680 O O . ALA A 1 99 ? -3.933 5.306 15.049 1.00 97.25 99 ALA A O 1
ATOM 681 N N . LEU A 1 100 ? -4.574 3.243 14.435 1.00 97.44 100 LEU A N 1
ATOM 682 C CA . LEU A 1 100 ? -5.687 3.154 15.389 1.00 97.44 100 LEU A CA 1
ATOM 683 C C . LEU A 1 100 ? -5.203 3.366 16.829 1.00 97.44 100 LEU A C 1
ATOM 685 O O . LEU A 1 100 ? -5.769 4.194 17.543 1.00 97.44 100 LEU A O 1
ATOM 689 N N . SER A 1 101 ? -4.127 2.684 17.227 1.00 95.75 101 SER A N 1
ATOM 690 C CA . SER A 1 101 ? -3.535 2.836 18.560 1.00 95.75 101 SER A CA 1
ATOM 691 C C . SER A 1 101 ? -2.845 4.192 18.742 1.00 95.75 101 SER A C 1
ATOM 693 O O . SER A 1 101 ? -3.158 4.929 19.675 1.00 95.75 101 SER A O 1
ATOM 695 N N . ALA A 1 102 ? -1.896 4.521 17.863 1.00 93.19 102 ALA A N 1
ATOM 696 C CA . ALA A 1 102 ? -0.950 5.618 18.058 1.00 93.19 102 ALA A CA 1
ATOM 697 C C . ALA A 1 102 ? -1.538 7.004 17.759 1.00 93.19 102 ALA A C 1
ATOM 699 O O . ALA A 1 102 ? -1.194 7.965 18.440 1.00 93.19 102 ALA A O 1
ATOM 700 N N . GLN A 1 103 ? -2.421 7.119 16.761 1.00 94.69 103 GLN A N 1
ATOM 701 C CA . GLN A 1 103 ? -2.962 8.408 16.306 1.00 94.69 103 GLN A CA 1
ATOM 702 C C . GLN A 1 103 ? -4.402 8.645 16.768 1.00 94.69 103 GLN A C 1
ATOM 704 O O . GLN A 1 103 ? -4.821 9.793 16.915 1.00 94.69 103 GLN A O 1
ATOM 709 N N . HIS A 1 104 ? -5.167 7.575 17.007 1.00 96.50 104 HIS A N 1
ATOM 710 C CA . HIS A 1 104 ? -6.594 7.673 17.329 1.00 96.50 104 HIS A CA 1
ATOM 711 C C . HIS A 1 104 ? -6.973 7.136 18.715 1.00 96.50 104 HIS A C 1
ATOM 713 O O . HIS A 1 104 ? -8.141 7.224 19.092 1.00 96.50 104 HIS A O 1
ATOM 719 N N . GLY A 1 105 ? -6.023 6.597 19.489 1.00 95.12 105 GLY A N 1
ATOM 720 C CA . GLY A 1 105 ? -6.266 6.112 20.852 1.00 95.12 105 GLY A CA 1
ATOM 721 C C . GLY A 1 105 ? -7.221 4.914 20.946 1.00 95.12 105 GLY A C 1
ATOM 722 O O . GLY A 1 105 ? -7.735 4.617 22.024 1.00 95.12 105 GLY A O 1
ATOM 723 N N . VAL A 1 106 ? -7.479 4.216 19.837 1.00 95.62 106 VAL A N 1
ATOM 724 C CA . VAL A 1 106 ? -8.329 3.024 19.789 1.00 95.62 106 VAL A CA 1
ATOM 725 C C . VAL A 1 106 ? -7.486 1.817 20.186 1.00 95.62 106 VAL A C 1
ATOM 727 O O . VAL A 1 106 ? -6.659 1.350 19.412 1.00 95.62 106 VAL A O 1
ATOM 730 N N . GLN A 1 107 ? -7.704 1.309 21.401 1.00 94.25 107 GLN A N 1
ATOM 731 C CA . GLN A 1 107 ? -6.925 0.196 21.965 1.00 94.25 107 GLN A CA 1
ATOM 732 C C . GLN A 1 107 ? -7.618 -1.168 21.841 1.00 94.25 107 GLN A C 1
ATOM 734 O O . GLN A 1 107 ? -6.965 -2.210 21.880 1.00 94.25 107 GLN A O 1
ATOM 739 N N . ASN A 1 108 ? -8.947 -1.193 21.693 1.00 95.00 108 ASN A N 1
ATOM 740 C CA . ASN A 1 108 ? -9.712 -2.437 21.615 1.00 95.00 108 ASN A CA 1
ATOM 741 C C . ASN A 1 108 ? -9.887 -2.904 20.163 1.00 95.00 108 ASN A C 1
ATOM 743 O O . ASN A 1 108 ? -10.991 -2.881 19.623 1.00 95.00 108 ASN A O 1
ATOM 747 N N . PHE A 1 109 ? -8.800 -3.325 19.519 1.00 96.44 109 PHE A N 1
ATOM 748 C CA . PHE A 1 109 ? -8.848 -3.877 18.165 1.00 96.44 109 PHE A CA 1
ATOM 749 C C . PHE A 1 109 ? -8.052 -5.175 18.034 1.00 96.44 109 PHE A C 1
ATOM 751 O O . PHE A 1 109 ? -7.223 -5.519 18.877 1.00 96.44 109 PHE A O 1
ATOM 758 N N . LEU A 1 110 ? -8.314 -5.894 16.946 1.00 96.31 110 LEU A N 1
ATOM 759 C CA . LEU A 1 110 ? -7.613 -7.110 16.565 1.00 96.31 110 LEU A CA 1
ATOM 760 C C . LEU A 1 110 ? -7.185 -7.032 15.101 1.00 96.31 110 LEU A C 1
ATOM 762 O O . LEU A 1 110 ? -8.014 -6.760 14.238 1.00 96.31 110 LEU A O 1
ATOM 766 N N . VAL A 1 111 ? -5.923 -7.347 14.809 1.00 96.75 111 VAL A N 1
ATOM 767 C CA . VAL A 1 111 ? -5.461 -7.617 13.439 1.00 96.75 111 VAL A CA 1
ATOM 768 C C . VAL A 1 111 ? -5.310 -9.123 13.273 1.00 96.75 111 VAL A C 1
ATOM 770 O O . VAL A 1 111 ? -4.595 -9.768 14.037 1.00 96.75 111 VAL A O 1
ATOM 773 N N . THR A 1 112 ? -5.995 -9.691 12.286 1.00 96.00 112 THR A N 1
ATOM 774 C CA . THR A 1 112 ? -5.953 -11.126 11.979 1.00 96.00 112 THR A CA 1
ATOM 775 C C . THR A 1 112 ? -5.139 -11.384 10.719 1.00 96.00 112 THR A C 1
ATOM 777 O O . THR A 1 112 ? -5.124 -10.569 9.800 1.00 96.00 112 THR A O 1
ATOM 780 N N . GLU A 1 113 ? -4.468 -12.528 10.651 1.00 95.69 113 GLU A N 1
ATOM 781 C CA . GLU A 1 113 ? -3.716 -12.968 9.476 1.00 95.69 113 GLU A CA 1
ATOM 782 C C . GLU A 1 113 ? -3.965 -14.460 9.260 1.00 95.69 113 GLU A C 1
ATOM 784 O O . GLU A 1 113 ? -3.976 -15.241 10.209 1.00 95.69 113 GLU A O 1
ATOM 789 N N . ALA A 1 114 ? -4.212 -14.848 8.008 1.00 94.50 114 ALA A N 1
ATOM 790 C CA . ALA A 1 114 ? -4.508 -16.232 7.651 1.00 94.50 114 ALA A CA 1
ATOM 791 C C . ALA A 1 114 ? -3.235 -17.083 7.512 1.00 94.50 114 ALA A C 1
ATOM 793 O O . ALA A 1 114 ? -3.286 -18.310 7.604 1.00 94.50 114 ALA A O 1
ATOM 794 N N . ARG A 1 115 ? -2.096 -16.444 7.231 1.00 91.88 115 ARG A N 1
ATOM 795 C CA . ARG A 1 115 ? -0.779 -17.076 7.116 1.00 91.88 115 ARG A CA 1
ATOM 796 C C . ARG A 1 115 ? -0.109 -17.192 8.483 1.00 91.88 115 ARG A C 1
ATOM 798 O O . ARG A 1 115 ? -0.447 -16.499 9.431 1.00 91.88 115 ARG A O 1
ATOM 805 N N . GLU A 1 116 ? 0.936 -18.011 8.550 1.00 93.00 116 GLU A N 1
ATOM 806 C CA . GLU A 1 116 ? 1.775 -18.154 9.752 1.00 93.00 116 GLU A CA 1
ATOM 807 C C . GLU A 1 116 ? 2.689 -16.939 10.008 1.00 93.00 116 GLU A C 1
ATOM 809 O O . GLU A 1 116 ? 3.429 -16.913 10.986 1.00 93.00 116 GLU A O 1
ATOM 814 N N . ARG A 1 117 ? 2.653 -15.926 9.131 1.00 93.00 117 ARG A N 1
ATOM 815 C CA . ARG A 1 117 ? 3.447 -14.698 9.235 1.00 93.00 117 ARG A CA 1
ATOM 816 C C . ARG A 1 117 ? 2.652 -13.474 8.799 1.00 93.00 117 ARG A C 1
ATOM 818 O O . ARG A 1 117 ? 1.852 -13.548 7.866 1.00 93.00 117 ARG A O 1
ATOM 825 N N . VAL A 1 118 ? 2.977 -12.334 9.396 1.00 95.19 118 VAL A N 1
ATOM 826 C CA . VAL A 1 118 ? 2.521 -11.010 8.952 1.00 95.19 118 VAL A CA 1
ATOM 827 C C . VAL A 1 118 ? 3.380 -10.481 7.789 1.00 95.19 118 VAL A C 1
ATOM 829 O O . VAL A 1 118 ? 4.303 -11.150 7.315 1.00 95.19 118 VAL A O 1
ATOM 832 N N . GLY A 1 119 ? 3.051 -9.292 7.283 1.00 90.94 119 GLY A N 1
ATOM 833 C CA . GLY A 1 119 ? 3.768 -8.587 6.212 1.00 90.94 119 GLY A CA 1
ATOM 834 C C . GLY A 1 119 ? 3.135 -8.744 4.826 1.00 90.94 119 GLY A C 1
ATOM 835 O O . GLY A 1 119 ? 3.498 -8.040 3.883 1.00 90.94 119 GLY A O 1
ATOM 836 N N . GLY A 1 120 ? 2.142 -9.627 4.677 1.00 90.31 120 GLY A N 1
ATOM 837 C CA . GLY A 1 120 ? 1.417 -9.810 3.418 1.00 90.31 120 GLY A CA 1
ATOM 838 C C . GLY A 1 120 ? 2.356 -10.169 2.260 1.00 90.31 120 GLY A C 1
ATOM 839 O O . GLY A 1 120 ? 3.003 -11.220 2.287 1.00 90.31 120 GLY A O 1
ATOM 840 N N . ASN A 1 121 ? 2.424 -9.305 1.242 1.00 88.00 121 ASN A N 1
ATOM 841 C CA . ASN A 1 121 ? 3.281 -9.493 0.063 1.00 88.00 121 ASN A CA 1
ATOM 842 C C . ASN A 1 121 ? 4.748 -9.089 0.280 1.00 88.00 121 ASN A C 1
ATOM 844 O O . ASN A 1 121 ? 5.559 -9.365 -0.594 1.00 88.00 121 ASN A O 1
ATOM 848 N N . ILE A 1 122 ? 5.094 -8.437 1.393 1.00 90.75 122 ILE A N 1
ATOM 849 C CA . ILE A 1 122 ? 6.487 -8.135 1.746 1.00 90.75 122 ILE A CA 1
ATOM 850 C C . ILE A 1 122 ? 7.079 -9.391 2.378 1.00 90.75 122 ILE A C 1
ATOM 852 O O . ILE A 1 122 ? 6.456 -10.009 3.248 1.00 90.75 122 ILE A O 1
ATOM 856 N N . THR A 1 123 ? 8.209 -9.863 1.854 1.00 89.94 123 THR A N 1
ATOM 857 C CA . THR A 1 123 ? 8.829 -11.130 2.263 1.00 89.94 123 THR A CA 1
ATOM 858 C C . THR A 1 123 ? 10.320 -11.082 1.997 1.00 89.94 123 THR A C 1
ATOM 860 O O . THR A 1 123 ? 10.744 -11.183 0.845 1.00 89.94 123 THR A O 1
ATOM 863 N N . SER A 1 124 ? 11.080 -11.003 3.081 1.00 91.25 124 SER A N 1
ATOM 864 C CA . SER A 1 124 ? 12.529 -11.126 3.075 1.00 91.25 124 SER A CA 1
ATOM 865 C C . SER A 1 124 ? 12.928 -12.579 3.301 1.00 91.25 124 SER A C 1
ATOM 867 O O . SER A 1 124 ? 12.364 -13.274 4.148 1.00 91.25 124 SER A O 1
ATOM 869 N N . MET A 1 125 ? 13.925 -13.028 2.556 1.00 91.25 125 MET A N 1
ATOM 870 C CA . MET A 1 125 ? 14.514 -14.355 2.640 1.00 91.25 125 MET A CA 1
ATOM 871 C C . MET A 1 125 ? 16.016 -14.233 2.861 1.00 91.25 125 MET A C 1
ATOM 873 O O . MET A 1 125 ? 16.646 -13.275 2.412 1.00 91.25 125 MET A O 1
ATOM 877 N N . SER A 1 126 ? 16.607 -15.221 3.526 1.00 94.19 126 SER A N 1
ATOM 878 C CA . SER A 1 126 ? 18.052 -15.302 3.711 1.00 94.19 126 SER A CA 1
ATOM 879 C C . SER A 1 126 ? 18.562 -16.726 3.507 1.00 94.19 126 SER A C 1
ATOM 881 O O . SER A 1 126 ? 17.855 -17.708 3.735 1.00 94.19 126 SER A O 1
ATOM 883 N N . GLY A 1 127 ? 19.796 -16.852 3.022 1.00 94.75 127 GLY A N 1
ATOM 884 C CA . GLY A 1 127 ? 20.400 -18.143 2.702 1.00 94.75 127 GLY A CA 1
ATOM 885 C C . GLY A 1 127 ? 21.731 -17.999 1.972 1.00 94.75 127 GLY A C 1
ATOM 886 O O . GLY A 1 127 ? 21.910 -17.096 1.160 1.00 94.75 127 GLY A O 1
ATOM 887 N N . GLY A 1 128 ? 22.693 -18.874 2.281 1.00 93.25 128 GLY A N 1
ATOM 888 C CA . GLY A 1 128 ? 24.012 -18.867 1.631 1.00 93.25 128 GLY A CA 1
ATOM 889 C C . GLY A 1 128 ? 24.820 -17.576 1.829 1.00 93.25 128 GLY A C 1
ATOM 890 O O . GLY A 1 128 ? 25.643 -17.254 0.982 1.00 93.25 128 GLY A O 1
ATOM 891 N N . GLY A 1 129 ? 24.567 -16.824 2.907 1.00 96.00 129 GLY A N 1
ATOM 892 C CA . GLY A 1 129 ? 25.189 -15.514 3.148 1.00 96.00 129 GLY A CA 1
ATOM 893 C C . GLY A 1 129 ? 24.531 -14.345 2.404 1.00 96.00 129 GLY A C 1
ATOM 894 O O . GLY A 1 129 ? 25.044 -13.231 2.464 1.00 96.00 129 GLY A O 1
ATOM 895 N N . TYR A 1 130 ? 23.400 -14.576 1.732 1.00 93.75 130 TYR A N 1
ATOM 896 C CA . TYR A 1 130 ? 22.635 -13.555 1.018 1.00 93.75 130 TYR A CA 1
ATOM 897 C C . TYR A 1 130 ? 21.303 -13.273 1.710 1.00 93.75 130 TYR A C 1
ATOM 899 O O . TYR A 1 130 ? 20.731 -14.149 2.360 1.00 93.75 130 TYR A O 1
ATOM 907 N N . VAL A 1 131 ? 20.803 -12.054 1.511 1.00 92.75 131 VAL A N 1
ATOM 908 C CA . VAL A 1 131 ? 19.434 -11.634 1.824 1.00 92.75 131 VAL A CA 1
ATOM 909 C C . VAL A 1 131 ? 18.796 -11.147 0.526 1.00 92.75 131 VAL A C 1
ATOM 911 O O . VAL A 1 131 ? 19.450 -10.455 -0.256 1.00 92.75 131 VAL A O 1
ATOM 914 N N . TRP A 1 132 ? 17.548 -11.526 0.272 1.00 93.25 132 TRP A N 1
ATOM 915 C CA . TRP A 1 132 ? 16.789 -11.070 -0.891 1.00 93.25 132 TRP A CA 1
ATOM 916 C C . TRP A 1 132 ? 15.311 -10.888 -0.560 1.00 93.25 132 TRP A C 1
ATOM 918 O O . TRP A 1 132 ? 14.784 -11.497 0.366 1.00 93.25 132 TRP A O 1
ATOM 928 N N . GLU A 1 133 ? 14.635 -10.071 -1.361 1.00 92.25 133 GLU A N 1
ATOM 929 C CA . GLU A 1 133 ? 13.194 -9.852 -1.265 1.00 92.25 133 GLU A CA 1
ATOM 930 C C . GLU A 1 133 ? 12.468 -10.717 -2.303 1.00 92.25 133 GLU A C 1
ATOM 932 O O . GLU A 1 133 ? 12.766 -10.651 -3.496 1.00 92.25 133 GLU A O 1
ATOM 937 N N . GLU A 1 134 ? 11.498 -11.521 -1.867 1.00 88.69 134 GLU A N 1
ATOM 938 C CA . GLU A 1 134 ? 10.547 -12.221 -2.752 1.00 88.69 134 GLU A CA 1
ATOM 939 C C . GLU A 1 134 ? 9.305 -11.371 -3.061 1.00 88.69 134 GLU A C 1
ATOM 941 O O . GLU A 1 134 ? 8.488 -11.717 -3.918 1.00 88.69 134 GLU A O 1
ATOM 946 N N . GLY A 1 135 ? 9.167 -10.254 -2.346 1.00 87.25 135 GLY A N 1
ATOM 947 C CA . GLY A 1 135 ? 8.121 -9.261 -2.511 1.00 87.25 135 GLY A CA 1
ATOM 948 C C . GLY A 1 135 ? 8.607 -7.977 -3.198 1.00 87.25 135 GLY A C 1
ATOM 949 O O . GLY A 1 135 ? 9.493 -7.997 -4.054 1.00 87.25 135 GLY A O 1
ATOM 950 N N . PRO A 1 136 ? 8.013 -6.829 -2.840 1.00 87.06 136 PRO A N 1
ATOM 951 C CA . PRO A 1 136 ? 8.528 -5.515 -3.202 1.00 87.06 136 PRO A CA 1
ATOM 952 C C . PRO A 1 136 ? 9.969 -5.345 -2.707 1.00 87.06 136 PRO A C 1
ATOM 954 O O . PRO A 1 136 ? 10.229 -5.470 -1.518 1.00 87.06 136 PRO A O 1
ATOM 957 N N . ASN A 1 137 ? 10.890 -5.030 -3.617 1.00 89.81 137 ASN A N 1
ATOM 958 C CA . ASN A 1 137 ? 12.309 -4.848 -3.288 1.00 89.81 137 ASN A CA 1
ATOM 959 C C . ASN A 1 137 ? 12.654 -3.404 -2.879 1.00 89.81 137 ASN A C 1
ATOM 961 O O . ASN A 1 137 ? 13.669 -3.161 -2.235 1.00 89.81 137 ASN A O 1
ATOM 965 N N . SER A 1 138 ? 11.863 -2.437 -3.337 1.00 89.38 138 SER A N 1
ATOM 966 C CA . SER A 1 138 ? 12.104 -1.013 -3.129 1.00 89.38 138 SER A CA 1
ATOM 967 C C . SER A 1 138 ? 10.796 -0.239 -3.232 1.00 89.38 138 SER A C 1
ATOM 969 O O . SER A 1 138 ? 9.800 -0.717 -3.786 1.00 89.38 138 SER A O 1
ATOM 971 N N . PHE A 1 139 ? 10.797 0.975 -2.694 1.00 89.19 139 PHE A N 1
ATOM 972 C CA . PHE A 1 139 ? 9.704 1.925 -2.820 1.00 89.19 139 PHE A CA 1
ATOM 973 C C . PHE A 1 139 ? 10.259 3.322 -3.078 1.00 89.19 139 PHE A C 1
ATOM 975 O O . PHE A 1 139 ? 11.378 3.646 -2.687 1.00 89.19 139 PHE A O 1
ATOM 982 N N . GLN A 1 140 ? 9.458 4.156 -3.736 1.00 87.31 140 GLN A N 1
ATOM 983 C CA . GLN A 1 140 ? 9.743 5.581 -3.819 1.00 87.31 140 GLN A CA 1
ATOM 984 C C . GLN A 1 140 ? 9.373 6.222 -2.472 1.00 87.31 140 GLN A C 1
ATOM 986 O O . GLN A 1 140 ? 8.225 6.060 -2.047 1.00 87.31 140 GLN A O 1
ATOM 991 N N . PRO A 1 141 ? 10.295 6.937 -1.803 1.00 87.12 141 PRO A N 1
ATOM 992 C CA . PRO A 1 141 ? 9.961 7.684 -0.598 1.00 87.12 141 PRO A CA 1
ATOM 993 C C . PRO A 1 141 ? 8.842 8.696 -0.863 1.00 87.12 141 PRO A C 1
ATOM 995 O O . PRO A 1 141 ? 8.866 9.408 -1.869 1.00 87.12 141 PRO A O 1
ATOM 998 N N . ASN A 1 142 ? 7.874 8.744 0.047 1.00 90.38 142 ASN A N 1
ATOM 999 C CA . ASN A 1 142 ? 6.844 9.771 0.141 1.00 90.38 142 ASN A CA 1
ATOM 1000 C C . ASN A 1 142 ? 6.529 10.025 1.623 1.00 90.38 142 ASN A C 1
ATOM 1002 O O . ASN A 1 142 ? 6.933 9.231 2.476 1.00 90.38 142 ASN A O 1
ATOM 1006 N N . ASP A 1 143 ? 5.812 11.106 1.925 1.00 93.25 143 ASP A N 1
ATOM 1007 C CA . ASP A 1 143 ? 5.579 11.534 3.310 1.00 93.25 143 ASP A CA 1
ATOM 1008 C C . ASP A 1 143 ? 4.915 10.441 4.154 1.00 93.25 143 ASP A C 1
ATOM 1010 O O . ASP A 1 143 ? 5.389 10.141 5.244 1.00 93.25 143 ASP A O 1
ATOM 1014 N N . SER A 1 144 ? 3.887 9.766 3.627 1.00 92.00 144 SER A N 1
ATOM 1015 C CA . SER A 1 144 ? 3.201 8.682 4.343 1.00 92.00 144 SER A CA 1
ATOM 1016 C C . SER A 1 144 ? 4.124 7.503 4.658 1.00 92.00 144 SER A C 1
ATOM 1018 O O . SER A 1 144 ? 4.043 6.929 5.737 1.00 92.00 144 SER A O 1
ATOM 1020 N N . MET A 1 145 ? 5.014 7.133 3.737 1.00 92.38 145 MET A N 1
ATOM 1021 C CA . MET A 1 145 ? 5.969 6.045 3.942 1.00 92.38 145 MET A CA 1
ATOM 1022 C C . MET A 1 145 ? 7.052 6.418 4.955 1.00 92.38 145 MET A C 1
ATOM 1024 O O . MET A 1 145 ? 7.429 5.593 5.782 1.00 92.38 145 MET A O 1
ATOM 1028 N N . LEU A 1 146 ? 7.551 7.655 4.900 1.00 94.00 146 LEU A N 1
ATOM 1029 C CA . LEU A 1 146 ? 8.522 8.151 5.874 1.00 94.00 146 LEU A CA 1
ATOM 1030 C C . LEU A 1 146 ? 7.890 8.267 7.265 1.00 94.00 146 LEU A C 1
ATOM 1032 O O . LEU A 1 146 ? 8.511 7.856 8.241 1.00 94.00 146 LEU A O 1
ATOM 1036 N N . GLN A 1 147 ? 6.640 8.730 7.348 1.00 93.62 147 GLN A N 1
ATOM 1037 C CA . GLN A 1 147 ? 5.869 8.736 8.589 1.00 93.62 147 GLN A CA 1
ATOM 1038 C C . GLN A 1 147 ? 5.697 7.318 9.137 1.00 93.62 147 GLN A C 1
ATOM 1040 O O . GLN A 1 147 ? 5.958 7.097 10.311 1.00 93.62 147 GLN A O 1
ATOM 1045 N N . ALA A 1 148 ? 5.354 6.342 8.292 1.00 93.19 148 ALA A N 1
ATOM 1046 C CA . ALA A 1 148 ? 5.236 4.948 8.715 1.00 93.19 148 ALA A CA 1
ATOM 1047 C C . ALA A 1 148 ? 6.554 4.374 9.245 1.00 93.19 148 ALA A C 1
ATOM 1049 O O . ALA A 1 148 ? 6.545 3.625 10.220 1.00 93.19 148 ALA A O 1
ATOM 1050 N N . ALA A 1 149 ? 7.690 4.738 8.642 1.00 93.88 149 ALA A N 1
ATOM 1051 C CA . ALA A 1 149 ? 8.998 4.332 9.145 1.00 93.88 149 ALA A CA 1
ATOM 1052 C C . ALA A 1 149 ? 9.287 4.923 10.536 1.00 93.88 149 ALA A C 1
ATOM 1054 O O . ALA A 1 149 ? 9.770 4.201 11.405 1.00 93.88 149 ALA A O 1
ATOM 1055 N N . VAL A 1 150 ? 8.947 6.198 10.759 1.00 94.25 150 VAL A N 1
ATOM 1056 C CA . VAL A 1 150 ? 9.081 6.867 12.065 1.00 94.25 150 VAL A CA 1
ATOM 1057 C C . VAL A 1 150 ? 8.133 6.261 13.098 1.00 94.25 150 VAL A C 1
ATOM 1059 O O . VAL A 1 150 ? 8.562 5.922 14.197 1.00 94.25 150 VAL A O 1
ATOM 1062 N N . ASP A 1 151 ? 6.862 6.064 12.745 1.00 92.06 151 ASP A N 1
ATOM 1063 C CA . ASP A 1 151 ? 5.851 5.484 13.635 1.00 92.06 151 ASP A CA 1
ATOM 1064 C C . ASP A 1 151 ? 6.240 4.063 14.068 1.00 92.06 151 ASP A C 1
ATOM 1066 O O . ASP A 1 151 ? 5.951 3.647 15.192 1.00 92.06 151 ASP A O 1
ATOM 1070 N N . ALA A 1 152 ? 6.887 3.303 13.177 1.00 92.00 152 ALA A N 1
ATOM 1071 C CA . ALA A 1 152 ? 7.396 1.962 13.449 1.00 92.00 152 ALA A CA 1
ATOM 1072 C C . ALA A 1 152 ? 8.776 1.941 14.133 1.00 92.00 152 ALA A C 1
ATOM 1074 O O . ALA A 1 152 ? 9.215 0.870 14.548 1.00 92.00 152 ALA A O 1
ATOM 1075 N N . GLY A 1 153 ? 9.452 3.088 14.269 1.00 94.75 153 GLY A N 1
ATOM 1076 C CA . GLY A 1 153 ? 10.780 3.196 14.883 1.00 94.75 153 GLY A CA 1
ATOM 1077 C C . GLY A 1 153 ? 11.918 2.594 14.051 1.00 94.75 153 GLY A C 1
ATOM 1078 O O . GLY A 1 153 ? 12.940 2.199 14.610 1.00 94.75 153 GLY A O 1
ATOM 1079 N N . VAL A 1 154 ? 11.734 2.485 12.731 1.00 94.81 154 VAL A N 1
ATOM 1080 C CA . VAL A 1 154 ? 12.699 1.896 11.780 1.00 94.81 154 VAL A CA 1
ATOM 1081 C C . VAL A 1 154 ? 13.296 2.944 10.837 1.00 94.81 154 VAL A C 1
ATOM 1083 O O . VAL A 1 154 ? 13.927 2.617 9.833 1.00 94.81 154 VAL A O 1
ATOM 1086 N N . GLU A 1 155 ? 13.131 4.232 11.136 1.00 94.88 155 GLU A N 1
ATOM 1087 C CA . GLU A 1 155 ? 13.599 5.333 10.294 1.00 94.88 155 GLU A CA 1
ATOM 1088 C C . GLU A 1 155 ? 15.118 5.308 10.079 1.00 94.88 155 GLU A C 1
ATOM 1090 O O . GLU A 1 155 ? 15.609 5.689 9.016 1.00 94.88 155 GLU A O 1
ATOM 1095 N N . LYS A 1 156 ? 15.866 4.801 11.066 1.00 96.25 156 LYS A N 1
ATOM 1096 C CA . LYS A 1 156 ? 17.329 4.658 11.013 1.00 96.25 156 LYS A CA 1
ATOM 1097 C C . LYS A 1 156 ? 17.793 3.437 10.217 1.00 96.25 156 LYS A C 1
ATOM 1099 O O . LYS A 1 156 ? 18.978 3.339 9.913 1.00 96.25 156 LYS A O 1
ATOM 1104 N N . GLU A 1 157 ? 16.881 2.527 9.882 1.00 94.62 157 GLU A N 1
ATOM 1105 C CA . GLU A 1 157 ? 17.152 1.326 9.085 1.00 94.62 157 GLU A CA 1
ATOM 1106 C C . GLU A 1 157 ? 16.904 1.552 7.586 1.00 94.62 157 GLU A C 1
ATOM 1108 O O . GLU A 1 157 ? 17.231 0.696 6.763 1.00 94.62 157 GLU A O 1
ATOM 1113 N N . LEU A 1 158 ? 16.354 2.711 7.203 1.00 92.69 158 LEU A N 1
ATOM 1114 C CA . LEU A 1 158 ? 16.116 3.052 5.805 1.00 92.69 158 LEU A CA 1
ATOM 1115 C C . LEU A 1 158 ? 17.430 3.122 5.018 1.00 92.69 158 LEU A C 1
ATOM 1117 O O . LEU A 1 158 ? 18.301 3.955 5.274 1.00 92.69 158 LEU A O 1
ATOM 1121 N N . VAL A 1 159 ? 17.533 2.277 3.991 1.00 92.00 159 VAL A N 1
ATOM 1122 C CA . VAL A 1 159 ? 18.654 2.278 3.048 1.00 92.00 159 VAL A CA 1
ATOM 1123 C C . VAL A 1 159 ? 18.238 3.007 1.776 1.00 92.00 159 VAL A C 1
ATOM 1125 O O . VAL A 1 159 ? 17.382 2.544 1.021 1.00 92.00 159 VAL A O 1
ATOM 1128 N N . PHE A 1 160 ? 18.865 4.153 1.518 1.00 89.69 160 PHE A N 1
ATOM 1129 C CA . PHE A 1 160 ? 18.623 4.925 0.304 1.00 89.69 160 PHE A CA 1
ATOM 1130 C C . PHE A 1 160 ? 19.469 4.391 -0.850 1.00 89.69 160 PHE A C 1
ATOM 1132 O O . PHE A 1 160 ? 20.684 4.226 -0.729 1.00 89.69 160 PHE A O 1
ATOM 1139 N N . GLY A 1 161 ? 18.819 4.136 -1.987 1.00 86.94 161 GLY A N 1
ATOM 1140 C CA . GLY A 1 161 ? 19.524 3.843 -3.230 1.00 86.94 161 GLY A CA 1
ATOM 1141 C C . GLY A 1 161 ? 20.328 5.053 -3.709 1.00 86.94 161 GLY A C 1
ATOM 1142 O O . GLY A 1 161 ? 19.962 6.195 -3.433 1.00 86.94 161 GLY A O 1
ATOM 1143 N N . ASP A 1 162 ? 21.405 4.803 -4.454 1.00 88.00 162 ASP A N 1
ATOM 1144 C CA . ASP A 1 162 ? 22.199 5.867 -5.071 1.00 88.00 162 ASP A CA 1
ATOM 1145 C C . ASP A 1 162 ? 21.326 6.661 -6.068 1.00 88.00 162 ASP A C 1
ATOM 1147 O O . ASP A 1 162 ? 20.889 6.100 -7.080 1.00 88.00 162 ASP A O 1
ATOM 1151 N N . PRO A 1 163 ? 21.053 7.959 -5.821 1.00 83.56 163 PRO A N 1
ATOM 1152 C CA . PRO A 1 163 ? 20.195 8.760 -6.691 1.00 83.56 163 PRO A CA 1
ATOM 1153 C C . PRO A 1 163 ? 20.821 9.018 -8.067 1.00 83.56 163 PRO A C 1
ATOM 1155 O O . PRO A 1 163 ? 20.107 9.370 -9.005 1.00 83.56 163 PRO A O 1
ATOM 1158 N N . THR A 1 164 ? 22.138 8.842 -8.193 1.00 83.94 164 THR A N 1
ATOM 1159 C CA . THR A 1 164 ? 22.893 9.022 -9.436 1.00 83.94 164 THR A CA 1
ATOM 1160 C C . THR A 1 164 ? 23.023 7.733 -10.241 1.00 83.94 164 THR A C 1
ATOM 1162 O O . THR A 1 164 ? 23.486 7.774 -11.383 1.00 83.94 164 THR A O 1
ATOM 1165 N N . ALA A 1 165 ? 22.582 6.597 -9.686 1.00 86.56 165 ALA A N 1
ATOM 1166 C CA . ALA A 1 165 ? 22.646 5.321 -10.375 1.00 86.56 165 ALA A CA 1
ATOM 1167 C C . ALA A 1 165 ? 21.852 5.382 -11.695 1.00 86.56 165 ALA A C 1
ATOM 1169 O O . ALA A 1 165 ? 20.645 5.667 -11.689 1.00 86.56 165 ALA A O 1
ATOM 1170 N N . PRO A 1 166 ? 22.496 5.101 -12.843 1.00 84.81 166 PRO A N 1
ATOM 1171 C CA . PRO A 1 166 ? 21.821 5.143 -14.125 1.00 84.81 166 PRO A CA 1
ATOM 1172 C C . PRO A 1 166 ? 20.761 4.045 -14.195 1.00 84.81 166 PRO A C 1
ATOM 1174 O O . PRO A 1 166 ? 21.003 2.878 -13.885 1.00 84.81 166 PRO A O 1
ATOM 1177 N N . ARG A 1 167 ? 19.567 4.420 -14.652 1.00 88.19 167 ARG A N 1
ATOM 1178 C CA . ARG A 1 167 ? 18.537 3.460 -15.060 1.00 88.19 167 ARG A CA 1
ATOM 1179 C C . ARG A 1 167 ? 18.815 3.072 -16.500 1.00 88.19 167 ARG A C 1
ATOM 1181 O O . ARG A 1 167 ? 19.205 3.930 -17.281 1.00 88.19 167 ARG A O 1
ATOM 1188 N N . PHE A 1 168 ? 18.605 1.816 -16.871 1.00 87.94 168 PHE A N 1
ATOM 1189 C CA . PHE A 1 168 ? 18.891 1.350 -18.226 1.00 87.94 168 PHE A CA 1
ATOM 1190 C C . PHE A 1 168 ? 17.633 0.851 -18.924 1.00 87.94 168 PHE A C 1
ATOM 1192 O O . PHE A 1 168 ? 16.793 0.185 -18.323 1.00 87.94 168 PHE A O 1
ATOM 1199 N N . VAL A 1 169 ? 17.549 1.118 -20.222 1.00 85.00 169 VAL A N 1
ATOM 1200 C CA . VAL A 1 169 ? 16.667 0.409 -21.147 1.00 85.00 169 VAL A CA 1
ATOM 1201 C C . VAL A 1 169 ? 17.529 -0.547 -21.956 1.00 85.00 169 VAL A C 1
ATOM 1203 O O . VAL A 1 169 ? 18.525 -0.144 -22.559 1.00 85.00 169 VAL A O 1
ATOM 1206 N N . PHE A 1 170 ? 17.154 -1.823 -21.974 1.00 82.06 170 PHE A N 1
ATOM 1207 C CA . PHE A 1 170 ? 17.779 -2.797 -22.859 1.00 82.06 170 PHE A CA 1
ATOM 1208 C C . PHE A 1 170 ? 17.087 -2.766 -24.224 1.00 82.06 170 PHE A C 1
ATOM 1210 O O . PHE A 1 170 ? 15.924 -3.152 -24.345 1.00 82.06 170 PHE A O 1
ATOM 1217 N N . TRP A 1 171 ? 17.790 -2.290 -25.250 1.00 76.88 171 TRP A N 1
ATOM 1218 C CA . TRP A 1 171 ? 17.275 -2.192 -26.614 1.00 76.88 171 TRP A CA 1
ATOM 1219 C C . TRP A 1 171 ? 18.396 -2.375 -27.637 1.00 76.88 171 TRP A C 1
ATOM 1221 O O . TRP A 1 171 ? 19.502 -1.869 -27.451 1.00 76.88 171 TRP A O 1
ATOM 1231 N N . ASP A 1 172 ? 18.093 -3.089 -28.725 1.00 75.69 172 ASP A N 1
ATOM 1232 C CA . ASP A 1 172 ? 19.047 -3.392 -29.801 1.00 75.69 172 ASP A CA 1
ATOM 1233 C C . ASP A 1 172 ? 20.328 -4.077 -29.280 1.00 75.69 172 ASP A C 1
ATOM 1235 O O . ASP A 1 172 ? 21.454 -3.672 -29.561 1.00 75.69 172 ASP A O 1
ATOM 1239 N N . ASN A 1 173 ? 20.142 -5.089 -28.419 1.00 78.88 173 ASN A N 1
ATOM 1240 C CA . ASN A 1 173 ? 21.209 -5.823 -27.723 1.00 78.88 173 ASN A CA 1
ATOM 1241 C C . ASN A 1 173 ? 22.192 -4.944 -26.924 1.00 78.88 173 ASN A C 1
ATOM 1243 O O . ASN A 1 173 ? 23.306 -5.374 -26.623 1.00 78.88 173 ASN A O 1
ATOM 1247 N N . LYS A 1 174 ? 21.794 -3.722 -26.555 1.00 83.56 174 LYS A N 1
ATOM 1248 C CA . LYS A 1 174 ? 22.609 -2.782 -25.781 1.00 83.56 174 LYS A CA 1
ATOM 1249 C C . LYS A 1 174 ? 21.838 -2.284 -24.562 1.00 83.56 174 LYS A C 1
ATOM 1251 O O . LYS A 1 174 ? 20.653 -1.965 -24.648 1.00 83.56 174 LYS A O 1
ATOM 1256 N N . LEU A 1 175 ? 22.523 -2.196 -23.422 1.00 88.25 175 LEU A N 1
ATOM 1257 C CA . LEU A 1 175 ? 22.035 -1.449 -22.262 1.00 88.25 175 LEU A CA 1
ATOM 1258 C C . LEU A 1 175 ? 22.299 0.035 -22.509 1.00 88.25 175 LEU A C 1
ATOM 1260 O O . LEU A 1 175 ? 23.448 0.446 -22.661 1.00 88.25 175 LEU A O 1
ATOM 1264 N N . ARG A 1 176 ? 21.233 0.831 -22.573 1.00 85.81 176 ARG A N 1
ATOM 1265 C CA . ARG A 1 176 ? 21.295 2.272 -22.825 1.00 85.81 176 ARG A CA 1
ATOM 1266 C C . ARG A 1 176 ? 20.823 3.012 -21.576 1.00 85.81 176 ARG A C 1
ATOM 1268 O O . ARG A 1 176 ? 19.730 2.694 -21.104 1.00 85.81 176 ARG A O 1
ATOM 1275 N N . PRO A 1 177 ? 21.603 3.952 -21.022 1.00 86.81 177 PRO A N 1
ATOM 1276 C CA . PRO A 1 177 ? 21.154 4.732 -19.878 1.00 86.81 177 PRO A CA 1
ATOM 1277 C C . PRO A 1 177 ? 19.943 5.588 -20.273 1.00 86.81 177 PRO A C 1
ATOM 1279 O O . PRO A 1 177 ? 19.910 6.171 -21.356 1.00 86.81 177 PRO A O 1
ATOM 1282 N N . VAL A 1 178 ? 18.933 5.620 -19.409 1.00 85.62 178 VAL A N 1
ATOM 1283 C CA . VAL A 1 178 ? 17.776 6.508 -19.519 1.00 85.62 178 VAL A CA 1
ATOM 1284 C C . VAL A 1 178 ? 18.270 7.931 -19.287 1.00 85.62 178 VAL A C 1
ATOM 1286 O O . VAL A 1 178 ? 18.945 8.156 -18.281 1.00 85.62 178 VAL A O 1
ATOM 1289 N N . PRO A 1 179 ? 17.936 8.879 -20.176 1.00 80.56 179 PRO A N 1
ATOM 1290 C CA . PRO A 1 179 ? 18.427 10.236 -20.049 1.00 80.56 179 PRO A CA 1
ATOM 1291 C C . PRO A 1 179 ? 17.869 10.912 -18.794 1.00 80.56 179 PRO A C 1
ATOM 1293 O O . PRO A 1 179 ? 16.681 10.782 -18.491 1.00 80.56 179 PRO A O 1
ATOM 1296 N N . SER A 1 180 ? 18.721 11.644 -18.078 1.00 76.12 180 SER A N 1
ATOM 1297 C CA . SER A 1 180 ? 18.366 12.379 -16.853 1.00 76.12 180 SER A CA 1
ATOM 1298 C C . SER A 1 180 ? 18.533 13.899 -16.979 1.00 76.12 180 SER A C 1
ATOM 1300 O O . SER A 1 180 ? 18.435 14.614 -15.985 1.00 76.12 180 SER A O 1
ATOM 1302 N N . GLY A 1 181 ? 18.785 14.410 -18.185 1.00 78.88 181 GLY A N 1
ATOM 1303 C CA . GLY A 1 181 ? 18.922 15.835 -18.467 1.00 78.88 181 GLY A CA 1
ATOM 1304 C C . GLY A 1 181 ? 19.114 16.119 -19.958 1.00 78.88 181 GLY A C 1
ATOM 1305 O O . GLY A 1 181 ? 18.336 15.680 -20.805 1.00 78.88 181 GLY A O 1
ATOM 1306 N N . LEU A 1 182 ? 20.154 16.888 -20.291 1.00 77.12 182 LEU A N 1
ATOM 1307 C CA . LEU A 1 182 ? 20.456 17.289 -21.675 1.00 77.12 182 LEU A CA 1
ATOM 1308 C C . LEU A 1 182 ? 20.920 16.119 -22.565 1.00 77.12 182 LEU A C 1
ATOM 1310 O O . LEU A 1 182 ? 20.912 16.218 -23.790 1.00 77.12 182 LEU A O 1
ATOM 1314 N N . ASP A 1 183 ? 21.268 14.983 -21.971 1.00 76.56 183 ASP A N 1
ATOM 1315 C CA . ASP A 1 183 ? 21.526 13.722 -22.668 1.00 76.56 183 ASP A CA 1
ATOM 1316 C C . ASP A 1 183 ? 20.284 13.169 -23.396 1.00 76.56 183 ASP A C 1
ATOM 1318 O O . ASP A 1 183 ? 20.412 12.380 -24.333 1.00 76.56 183 ASP A O 1
ATOM 1322 N N . ALA A 1 184 ? 19.079 13.655 -23.078 1.00 76.31 184 ALA A N 1
ATOM 1323 C CA . ALA A 1 184 ? 17.866 13.360 -23.843 1.00 76.31 184 ALA A CA 1
ATOM 1324 C C . ALA A 1 184 ? 17.981 13.766 -25.326 1.00 76.31 184 ALA A C 1
ATOM 1326 O O . ALA A 1 184 ? 17.383 13.129 -26.203 1.00 76.31 184 ALA A O 1
ATOM 1327 N N . PHE A 1 185 ? 18.779 14.794 -25.640 1.00 73.56 185 PHE A N 1
ATOM 1328 C CA . PHE A 1 185 ? 18.997 15.237 -27.018 1.00 73.56 185 PHE A CA 1
ATOM 1329 C C . PHE A 1 185 ? 19.807 14.225 -27.832 1.00 73.56 185 PHE A C 1
ATOM 1331 O O . PHE A 1 185 ? 19.487 14.007 -29.003 1.00 73.56 185 PHE A O 1
ATOM 1338 N N . THR A 1 186 ? 20.770 13.534 -27.221 1.00 74.12 186 THR A N 1
ATOM 1339 C CA . THR A 1 186 ? 21.588 12.495 -27.873 1.00 74.12 186 THR A CA 1
ATOM 1340 C C . THR A 1 186 ? 21.009 11.088 -27.717 1.00 74.12 186 THR A C 1
ATOM 1342 O O . THR A 1 186 ? 21.407 10.184 -28.449 1.00 74.12 186 THR A O 1
ATOM 1345 N N . PHE A 1 187 ? 20.017 10.898 -26.841 1.00 78.88 187 PHE A N 1
ATOM 1346 C CA . PHE A 1 187 ? 19.341 9.618 -26.641 1.00 78.88 187 PHE A CA 1
ATOM 1347 C C . PHE A 1 187 ? 18.656 9.128 -27.925 1.00 78.88 187 PHE A C 1
ATOM 1349 O O . PHE A 1 187 ? 17.835 9.827 -28.521 1.00 78.88 187 PHE A O 1
ATOM 1356 N N . ASP A 1 188 ? 18.991 7.925 -28.378 1.00 76.69 188 ASP A N 1
ATOM 1357 C CA . ASP A 1 188 ? 18.636 7.432 -29.713 1.00 76.69 188 ASP A CA 1
ATOM 1358 C C . ASP A 1 188 ? 17.457 6.451 -29.732 1.00 76.69 188 ASP A C 1
ATOM 1360 O O . ASP A 1 188 ? 17.089 5.975 -30.809 1.00 76.69 188 ASP A O 1
ATOM 1364 N N . LEU A 1 189 ? 16.855 6.173 -28.572 1.00 76.31 189 LEU A N 1
ATOM 1365 C CA . LEU A 1 189 ? 15.663 5.330 -28.469 1.00 76.31 189 LEU A CA 1
ATOM 1366 C C . LEU A 1 189 ? 14.432 6.034 -29.051 1.00 76.31 189 LEU A C 1
ATOM 1368 O O . LEU A 1 189 ? 13.607 5.398 -29.696 1.00 76.31 189 LEU A O 1
ATOM 1372 N N . MET A 1 190 ? 14.333 7.352 -28.852 1.00 75.50 190 MET A N 1
ATOM 1373 C CA . MET A 1 190 ? 13.192 8.159 -29.279 1.00 75.50 190 MET A CA 1
ATOM 1374 C C . MET A 1 190 ? 13.430 8.818 -30.638 1.00 75.50 190 MET A C 1
ATOM 1376 O O . MET A 1 190 ? 14.482 9.413 -30.887 1.00 75.50 190 MET A O 1
ATOM 1380 N N . SER A 1 191 ? 12.414 8.784 -31.504 1.00 76.56 191 SER A N 1
ATOM 1381 C CA . SER A 1 191 ? 12.380 9.623 -32.711 1.00 76.56 191 SER A CA 1
ATOM 1382 C C . SER A 1 191 ? 12.373 11.116 -32.355 1.00 76.56 191 SER A C 1
ATOM 1384 O O . SER A 1 191 ? 11.955 11.491 -31.261 1.00 76.56 191 SER A O 1
ATOM 1386 N N . ILE A 1 192 ? 12.774 11.988 -33.288 1.00 81.62 192 ILE A N 1
ATOM 1387 C CA . ILE A 1 192 ? 12.737 13.453 -33.091 1.00 81.62 192 ILE A CA 1
ATOM 1388 C C . ILE A 1 192 ? 11.321 13.912 -32.707 1.00 81.62 192 ILE A C 1
ATOM 1390 O O . ILE A 1 192 ? 11.141 14.620 -31.720 1.00 81.62 192 ILE A O 1
ATOM 1394 N N . GLY A 1 193 ? 10.298 13.430 -33.421 1.00 81.50 193 GLY A N 1
ATOM 1395 C CA . GLY A 1 193 ? 8.900 13.707 -33.079 1.00 81.50 193 GLY A CA 1
ATOM 1396 C C . GLY A 1 193 ? 8.490 13.133 -31.718 1.00 81.50 193 GLY A C 1
ATOM 1397 O O . GLY A 1 193 ? 7.727 13.765 -30.993 1.00 81.50 193 GLY A O 1
ATOM 1398 N N . GLY A 1 194 ? 9.022 11.969 -31.336 1.00 78.06 194 GLY A N 1
ATOM 1399 C CA . GLY A 1 194 ? 8.847 11.396 -30.001 1.00 78.06 194 GLY A CA 1
ATOM 1400 C C . GLY A 1 194 ? 9.436 12.284 -28.904 1.00 78.06 194 GLY A C 1
ATOM 1401 O O . GLY A 1 194 ? 8.762 12.529 -27.910 1.00 78.06 194 GLY A O 1
ATOM 1402 N N . LYS A 1 195 ? 10.649 12.820 -29.101 1.00 80.69 195 LYS A N 1
ATOM 1403 C CA . LYS A 1 195 ? 11.305 13.751 -28.165 1.00 80.69 195 LYS A CA 1
ATOM 1404 C C . LYS A 1 195 ? 10.487 15.023 -27.971 1.00 80.69 195 LYS A C 1
ATOM 1406 O O . LYS A 1 195 ? 10.249 15.416 -26.834 1.00 80.69 195 LYS A O 1
ATOM 1411 N N . ILE A 1 196 ? 9.998 15.616 -29.063 1.00 82.75 196 ILE A N 1
ATOM 1412 C CA . ILE A 1 196 ? 9.122 16.795 -29.007 1.00 82.75 196 ILE A CA 1
ATOM 1413 C C . ILE A 1 196 ? 7.838 16.466 -28.238 1.00 82.75 196 ILE A C 1
ATOM 1415 O O . ILE A 1 196 ? 7.477 17.195 -27.321 1.00 82.75 196 ILE A O 1
ATOM 1419 N N . ARG A 1 197 ? 7.173 15.343 -28.546 1.00 80.12 197 ARG A N 1
ATOM 1420 C CA . ARG A 1 197 ? 5.954 14.924 -27.832 1.00 80.12 197 ARG A CA 1
ATOM 1421 C C . ARG A 1 197 ? 6.194 14.683 -26.343 1.00 80.12 197 ARG A C 1
ATOM 1423 O O . ARG A 1 197 ? 5.391 15.131 -25.535 1.00 80.12 197 ARG A O 1
ATOM 1430 N N . ALA A 1 198 ? 7.276 14.004 -25.973 1.00 76.56 198 ALA A N 1
ATOM 1431 C CA . ALA A 1 198 ? 7.609 13.778 -24.569 1.00 76.56 198 ALA A CA 1
ATOM 1432 C C . ALA A 1 198 ? 7.927 15.089 -23.842 1.00 76.56 198 ALA A C 1
ATOM 1434 O O . ALA A 1 198 ? 7.448 15.286 -22.731 1.00 76.56 198 ALA A O 1
ATOM 1435 N N . GLY A 1 199 ? 8.661 16.004 -24.486 1.00 81.62 199 GLY A N 1
ATOM 1436 C CA . GLY A 1 199 ? 8.927 17.339 -23.953 1.00 81.62 199 GLY A CA 1
ATOM 1437 C C . GLY A 1 199 ? 7.641 18.129 -23.716 1.00 81.62 199 GLY A C 1
ATOM 1438 O O . GLY A 1 199 ? 7.426 18.613 -22.611 1.00 81.62 199 GLY A O 1
ATOM 1439 N N . LEU A 1 200 ? 6.750 18.184 -24.715 1.00 83.88 200 LEU A N 1
ATOM 1440 C CA . LEU A 1 200 ? 5.437 18.832 -24.607 1.00 83.88 200 LEU A CA 1
ATOM 1441 C C . LEU A 1 200 ? 4.551 18.186 -23.523 1.00 83.88 200 LEU A C 1
ATOM 1443 O O . LEU A 1 200 ? 3.831 18.893 -22.823 1.00 83.88 200 LEU A O 1
ATOM 1447 N N . GLY A 1 201 ? 4.611 16.861 -23.356 1.00 78.38 201 GLY A N 1
ATOM 1448 C CA . GLY A 1 201 ? 3.929 16.146 -22.272 1.00 78.38 201 GLY A CA 1
ATOM 1449 C C . GLY A 1 201 ? 4.488 16.485 -20.887 1.00 78.38 201 GLY A C 1
ATOM 1450 O O . GLY A 1 201 ? 3.717 16.744 -19.969 1.00 78.38 201 GLY A O 1
ATOM 1451 N N . ALA A 1 202 ? 5.814 16.563 -20.742 1.00 75.56 202 ALA A N 1
ATOM 1452 C CA . ALA A 1 202 ? 6.478 16.902 -19.480 1.00 75.56 202 ALA A CA 1
ATOM 1453 C C . ALA A 1 202 ? 6.165 18.330 -18.995 1.00 75.56 202 ALA A C 1
ATOM 1455 O O . ALA A 1 202 ? 6.122 18.566 -17.792 1.00 75.56 202 ALA A O 1
ATOM 1456 N N . ILE A 1 203 ? 5.904 19.265 -19.916 1.00 82.06 203 ILE A N 1
ATOM 1457 C CA . ILE A 1 203 ? 5.457 20.636 -19.602 1.00 82.06 203 ILE A CA 1
ATOM 1458 C C . ILE A 1 203 ? 3.926 20.790 -19.571 1.00 82.06 203 ILE A C 1
ATOM 1460 O O . ILE A 1 203 ? 3.421 21.906 -19.503 1.00 82.06 203 ILE A O 1
ATOM 1464 N N . GLY A 1 204 ? 3.175 19.684 -19.636 1.00 75.06 204 GLY A N 1
ATOM 1465 C CA . GLY A 1 204 ? 1.716 19.671 -19.485 1.00 75.06 204 GLY A CA 1
ATOM 1466 C C . GLY A 1 204 ? 0.910 20.135 -20.706 1.00 75.06 204 GLY A C 1
ATOM 1467 O O . GLY A 1 204 ? -0.307 20.255 -20.609 1.00 75.06 204 GLY A O 1
ATOM 1468 N N . LEU A 1 205 ? 1.543 20.365 -21.863 1.00 76.62 205 LEU A N 1
ATOM 1469 C CA . LEU A 1 205 ? 0.864 20.793 -23.099 1.00 76.62 205 LEU A CA 1
ATOM 1470 C C . LEU A 1 205 ? 0.221 19.633 -23.873 1.00 76.62 205 LEU A C 1
ATOM 1472 O O . LEU A 1 205 ? -0.632 19.856 -24.730 1.00 76.62 205 LEU A O 1
ATOM 1476 N N . ILE A 1 206 ? 0.616 18.393 -23.580 1.00 65.81 206 ILE A N 1
ATOM 1477 C CA . ILE A 1 206 ? -0.039 17.185 -24.090 1.00 65.81 206 ILE A CA 1
ATOM 1478 C C . ILE A 1 206 ? -0.577 16.404 -22.896 1.00 65.81 206 ILE A C 1
ATOM 1480 O O . ILE A 1 206 ? 0.108 15.554 -22.335 1.00 65.81 206 ILE A O 1
ATOM 1484 N N . ASN A 1 207 ? -1.826 16.680 -22.531 1.00 49.84 207 ASN A N 1
ATOM 1485 C CA . ASN A 1 207 ? -2.595 15.844 -21.618 1.00 49.84 207 ASN A CA 1
ATOM 1486 C C . ASN A 1 207 ? -3.477 14.908 -22.455 1.00 49.84 207 ASN A C 1
ATOM 1488 O O . ASN A 1 207 ? -4.662 15.164 -22.660 1.00 49.84 207 ASN A O 1
ATOM 1492 N N . GLN A 1 208 ? -2.877 13.873 -23.051 1.00 53.22 208 GLN A N 1
ATOM 1493 C CA . GLN A 1 208 ? -3.686 12.822 -23.664 1.00 53.22 208 GLN A CA 1
ATOM 1494 C C . GLN A 1 208 ? -4.252 11.958 -22.544 1.00 53.22 208 GLN A C 1
ATOM 1496 O O . GLN A 1 208 ? -3.498 11.329 -21.800 1.00 53.22 208 GLN A O 1
ATOM 1501 N N . SER A 1 209 ? -5.579 11.903 -22.454 1.00 49.34 209 SER A N 1
ATOM 1502 C CA . SER A 1 209 ? -6.257 10.822 -21.751 1.00 49.34 209 SER A CA 1
ATOM 1503 C C . SER A 1 209 ? -5.714 9.493 -22.276 1.00 49.34 209 SER A C 1
ATOM 1505 O O . SER A 1 209 ? -5.490 9.336 -23.484 1.00 49.34 209 SER A O 1
ATOM 1507 N N . MET A 1 210 ? -5.438 8.550 -21.368 1.00 45.09 210 MET A N 1
ATOM 1508 C CA . MET A 1 210 ? -5.012 7.220 -21.793 1.00 45.09 210 MET A CA 1
ATOM 1509 C C . MET A 1 210 ? -6.038 6.690 -22.804 1.00 45.09 210 MET A C 1
ATOM 1511 O O . MET A 1 210 ? -7.238 6.779 -22.534 1.00 45.09 210 MET A O 1
ATOM 1515 N N . PRO A 1 211 ? -5.603 6.184 -23.974 1.00 50.09 211 PRO A N 1
ATOM 1516 C CA . PRO A 1 211 ? -6.532 5.603 -24.930 1.00 50.09 211 PRO A CA 1
ATOM 1517 C C . PRO A 1 211 ? -7.327 4.493 -24.240 1.00 50.09 211 PRO A C 1
ATOM 1519 O O . PRO A 1 211 ? -6.773 3.782 -23.400 1.00 50.09 211 PRO A O 1
ATOM 1522 N N . GLU A 1 212 ? -8.607 4.345 -24.596 1.00 44.16 212 GLU A N 1
ATOM 1523 C CA . GLU A 1 212 ? -9.459 3.296 -24.031 1.00 44.16 212 GLU A CA 1
ATOM 1524 C C . GLU A 1 212 ? -8.743 1.944 -24.090 1.00 44.16 212 GLU A C 1
ATOM 1526 O O . GLU A 1 212 ? -8.409 1.424 -25.164 1.00 44.16 212 GLU A O 1
ATOM 1531 N N . CYS A 1 213 ? -8.470 1.386 -22.910 1.00 42.66 213 CYS A N 1
ATOM 1532 C CA . CYS A 1 213 ? -7.827 0.093 -22.789 1.00 42.66 213 CYS A CA 1
ATOM 1533 C C . CYS A 1 213 ? -8.850 -0.966 -23.205 1.00 42.66 213 CYS A C 1
ATOM 1535 O O . CYS A 1 213 ? -9.738 -1.332 -22.436 1.00 42.66 213 CYS A O 1
ATOM 1537 N N . ARG A 1 214 ? -8.772 -1.432 -24.455 1.00 47.22 214 ARG A N 1
ATOM 1538 C CA . ARG A 1 214 ? -9.609 -2.541 -24.924 1.00 47.22 214 ARG A CA 1
ATOM 1539 C C . ARG A 1 214 ? -9.319 -3.781 -24.077 1.00 47.22 214 ARG A C 1
ATOM 1541 O O . ARG A 1 214 ? -8.162 -4.148 -23.894 1.00 47.22 214 ARG A O 1
ATOM 1548 N N . VAL A 1 215 ? -10.377 -4.424 -23.581 1.00 44.34 215 VAL A N 1
ATOM 1549 C CA . VAL A 1 215 ? -10.286 -5.645 -22.769 1.00 44.34 215 VAL A CA 1
ATOM 1550 C C . VAL A 1 215 ? -9.521 -6.720 -23.543 1.00 44.34 215 VAL A C 1
ATOM 1552 O O . VAL A 1 215 ? -9.929 -7.141 -24.626 1.00 44.34 215 VAL A O 1
ATOM 1555 N N . TRP A 1 216 ? -8.395 -7.163 -22.986 1.00 46.50 216 TRP A N 1
ATOM 1556 C CA . TRP A 1 216 ? -7.567 -8.213 -23.570 1.00 46.50 216 TRP A CA 1
ATOM 1557 C C . TRP A 1 216 ? -8.228 -9.575 -23.355 1.00 46.50 216 TRP A C 1
ATOM 1559 O O . TRP A 1 216 ? -8.254 -10.091 -22.239 1.00 46.50 216 TRP A O 1
ATOM 1569 N N . THR A 1 217 ? -8.736 -10.193 -24.418 1.00 45.62 217 THR A N 1
ATOM 1570 C CA . THR A 1 217 ? -9.097 -11.615 -24.395 1.00 45.62 217 THR A CA 1
ATOM 1571 C C . THR A 1 217 ? -7.849 -12.472 -24.640 1.00 45.62 217 THR A C 1
ATOM 1573 O O . THR A 1 217 ? -6.867 -12.023 -25.235 1.00 45.62 217 THR A O 1
ATOM 1576 N N . HIS A 1 218 ? -7.862 -13.730 -24.185 1.00 52.31 218 HIS A N 1
ATOM 1577 C CA . HIS A 1 218 ? -6.739 -14.673 -24.339 1.00 52.31 218 HIS A CA 1
ATOM 1578 C C . HIS A 1 218 ? -6.325 -14.930 -25.810 1.00 52.31 218 HIS A C 1
ATOM 1580 O O . HIS A 1 218 ? -5.287 -15.547 -26.047 1.00 52.31 218 HIS A O 1
ATOM 1586 N N . SER A 1 219 ? -7.108 -14.451 -26.781 1.00 46.53 219 SER A N 1
ATOM 1587 C CA . SER A 1 219 ? -6.985 -14.689 -28.222 1.00 46.53 219 SER A CA 1
ATOM 1588 C C . SER A 1 219 ? -6.263 -13.593 -29.028 1.00 46.53 219 SER A C 1
ATOM 1590 O O . SER A 1 219 ? -6.026 -13.797 -30.216 1.00 46.53 219 SER A O 1
ATOM 1592 N N . THR A 1 220 ? -5.887 -12.443 -28.450 1.00 51.03 220 THR A N 1
ATOM 1593 C CA . THR A 1 220 ? -5.206 -11.368 -29.211 1.00 51.03 220 THR A CA 1
ATOM 1594 C C . THR A 1 220 ? -3.690 -11.621 -29.318 1.00 51.03 220 THR A C 1
ATOM 1596 O O . THR A 1 220 ? -3.049 -11.868 -28.289 1.00 51.03 220 THR A O 1
ATOM 1599 N N . PRO A 1 221 ? -3.055 -11.521 -30.509 1.00 55.34 221 PRO A N 1
ATOM 1600 C CA . PRO A 1 221 ? -1.606 -11.669 -30.637 1.00 55.34 221 PRO A CA 1
ATOM 1601 C C . PRO A 1 221 ? -0.866 -10.495 -29.973 1.00 55.34 221 PRO A C 1
ATOM 1603 O O . PRO A 1 221 ? -0.621 -9.447 -30.570 1.00 55.34 221 PRO A O 1
ATOM 1606 N N . ARG A 1 222 ? -0.491 -10.706 -28.706 1.00 68.44 222 ARG A N 1
ATOM 1607 C CA . ARG A 1 222 ? 0.181 -9.742 -27.815 1.00 68.44 222 ARG A CA 1
ATOM 1608 C C . ARG A 1 222 ? 1.400 -9.028 -28.436 1.00 68.44 222 ARG A C 1
ATOM 1610 O O . ARG A 1 222 ? 1.517 -7.826 -28.225 1.00 68.44 222 ARG A O 1
ATOM 1617 N N . PRO A 1 223 ? 2.286 -9.684 -29.214 1.00 73.88 223 PRO A N 1
ATOM 1618 C CA . PRO A 1 223 ? 3.486 -9.020 -29.734 1.00 73.88 223 PRO A CA 1
ATOM 1619 C C . PRO A 1 223 ? 3.212 -7.917 -30.761 1.00 73.88 223 PRO A C 1
ATOM 1621 O O . PRO A 1 223 ? 3.877 -6.888 -30.729 1.00 73.88 223 PRO A O 1
ATOM 1624 N N . ALA A 1 224 ? 2.236 -8.114 -31.653 1.00 76.75 224 ALA A N 1
ATOM 1625 C CA . ALA A 1 224 ? 1.947 -7.164 -32.730 1.00 76.75 224 ALA A CA 1
ATOM 1626 C C . ALA A 1 224 ? 1.359 -5.856 -32.190 1.00 76.75 224 ALA A C 1
ATOM 1628 O O . ALA A 1 224 ? 1.698 -4.768 -32.647 1.00 76.75 224 ALA A O 1
ATOM 1629 N N . GLN A 1 225 ? 0.505 -5.961 -31.174 1.00 75.94 225 GLN A N 1
ATOM 1630 C CA . GLN A 1 225 ? -0.029 -4.787 -30.507 1.00 75.94 225 GLN A CA 1
ATOM 1631 C C . GLN A 1 225 ? 1.037 -4.061 -29.680 1.00 75.94 225 GLN A C 1
ATOM 1633 O O . GLN A 1 225 ? 1.126 -2.841 -29.761 1.00 75.94 225 GLN A O 1
ATOM 1638 N N . VAL A 1 226 ? 1.850 -4.794 -28.911 1.00 78.69 226 VAL A N 1
ATOM 1639 C CA . VAL A 1 226 ? 2.950 -4.188 -28.149 1.00 78.69 226 VAL A CA 1
ATOM 1640 C C . VAL A 1 226 ? 3.877 -3.417 -29.088 1.00 78.69 226 VAL A C 1
ATOM 1642 O O . VAL A 1 226 ? 4.209 -2.273 -28.804 1.00 78.69 226 VAL A O 1
ATOM 1645 N N . ASP A 1 227 ? 4.238 -3.985 -30.239 1.00 82.50 227 ASP A N 1
ATOM 1646 C CA . ASP A 1 227 ? 5.038 -3.291 -31.253 1.00 82.50 227 ASP A CA 1
ATOM 1647 C C . ASP A 1 227 ? 4.331 -2.053 -31.825 1.00 82.50 227 ASP A C 1
ATOM 1649 O O . ASP A 1 227 ? 4.942 -0.988 -31.913 1.00 82.50 227 ASP A O 1
ATOM 1653 N N . LYS A 1 228 ? 3.030 -2.144 -32.129 1.00 81.94 228 LYS A N 1
ATOM 1654 C CA . LYS A 1 228 ? 2.221 -0.999 -32.574 1.00 81.94 228 LYS A CA 1
ATOM 1655 C C . LYS A 1 228 ? 2.246 0.152 -31.562 1.00 81.94 228 LYS A C 1
ATOM 1657 O O . LYS A 1 228 ? 2.472 1.301 -31.949 1.00 81.94 228 LYS A O 1
ATOM 1662 N N . ASP A 1 229 ? 2.027 -0.141 -30.284 1.00 78.88 229 ASP A N 1
ATOM 1663 C CA . ASP A 1 229 ? 1.996 0.872 -29.225 1.00 78.88 229 ASP A CA 1
ATOM 1664 C C . ASP A 1 229 ? 3.393 1.447 -28.970 1.00 78.88 229 ASP A C 1
ATOM 1666 O O . ASP A 1 229 ? 3.563 2.667 -28.884 1.00 78.88 229 ASP A O 1
ATOM 1670 N N . LEU A 1 230 ? 4.421 0.595 -28.968 1.00 80.62 230 LEU A N 1
ATOM 1671 C CA . LEU A 1 230 ? 5.808 1.028 -28.849 1.00 80.62 230 LEU A CA 1
ATOM 1672 C C . LEU A 1 230 ? 6.225 1.932 -30.015 1.00 80.62 230 LEU A C 1
ATOM 1674 O O . LEU A 1 230 ? 6.857 2.948 -29.755 1.00 80.62 230 LEU A O 1
ATOM 1678 N N . ARG A 1 231 ? 5.836 1.658 -31.266 1.00 82.00 231 ARG A N 1
ATOM 1679 C CA . ARG A 1 231 ? 6.082 2.552 -32.422 1.00 82.00 231 ARG A CA 1
ATOM 1680 C C . ARG A 1 231 ? 5.355 3.887 -32.324 1.00 82.00 231 ARG A C 1
ATOM 1682 O O . ARG A 1 231 ? 5.857 4.896 -32.813 1.00 82.00 231 ARG A O 1
ATOM 1689 N N . ARG A 1 232 ? 4.186 3.922 -31.682 1.00 76.69 232 ARG A N 1
ATOM 1690 C CA . ARG A 1 232 ? 3.454 5.172 -31.434 1.00 76.69 232 ARG A CA 1
ATOM 1691 C C . ARG A 1 232 ? 4.146 6.028 -30.369 1.00 76.69 232 ARG A C 1
ATOM 1693 O O . ARG A 1 232 ? 4.226 7.252 -30.516 1.00 76.69 232 ARG A O 1
ATOM 1700 N N . MET A 1 233 ? 4.617 5.389 -29.299 1.00 67.62 233 MET A N 1
ATOM 1701 C CA . MET A 1 233 ? 5.087 6.071 -28.093 1.00 67.62 233 MET A CA 1
ATOM 1702 C C . MET A 1 233 ? 6.600 6.316 -28.074 1.00 67.62 233 MET A C 1
ATOM 1704 O O . MET A 1 233 ? 7.023 7.429 -27.772 1.00 67.62 233 MET A O 1
ATOM 1708 N N . ILE A 1 234 ? 7.407 5.297 -28.377 1.00 70.81 234 ILE A N 1
ATOM 1709 C CA . ILE A 1 234 ? 8.837 5.253 -28.034 1.00 70.81 234 ILE A CA 1
ATOM 1710 C C . ILE A 1 234 ? 9.721 4.954 -29.254 1.00 70.81 234 ILE A C 1
ATOM 1712 O O . ILE A 1 234 ? 10.661 5.703 -29.503 1.00 70.81 234 ILE A O 1
ATOM 1716 N N . LEU A 1 235 ? 9.438 3.894 -30.018 1.00 75.56 235 LEU A N 1
ATOM 1717 C CA . LEU A 1 235 ? 10.292 3.422 -31.112 1.00 75.56 235 LEU A CA 1
ATOM 1718 C C . LEU A 1 235 ? 10.275 4.367 -32.319 1.00 75.56 235 LEU A C 1
ATOM 1720 O O . LEU A 1 235 ? 9.295 5.062 -32.599 1.00 75.56 235 LEU A O 1
ATOM 1724 N N . LYS A 1 236 ? 11.375 4.360 -33.074 1.00 75.44 236 LYS A N 1
ATOM 1725 C CA . LYS A 1 236 ? 11.469 5.057 -34.360 1.00 75.44 236 LYS A CA 1
ATOM 1726 C C . LYS A 1 236 ? 10.620 4.359 -35.439 1.00 75.44 236 LYS A C 1
ATOM 1728 O O . LYS A 1 236 ? 10.459 3.138 -35.375 1.00 75.44 236 LYS A O 1
ATOM 1733 N N . PRO A 1 237 ? 10.107 5.095 -36.447 1.00 77.81 237 PRO A N 1
ATOM 1734 C CA . PRO A 1 237 ? 9.313 4.504 -37.530 1.00 77.81 237 PRO A CA 1
ATOM 1735 C C . PRO A 1 237 ? 10.043 3.397 -38.305 1.00 77.81 237 PRO A C 1
ATOM 1737 O O . PRO A 1 237 ? 9.417 2.423 -38.709 1.00 77.81 237 PRO A O 1
ATOM 1740 N N . ASP A 1 238 ? 11.360 3.531 -38.459 1.00 80.81 238 ASP A N 1
ATOM 1741 C CA . ASP A 1 238 ? 12.262 2.619 -39.170 1.00 80.81 238 ASP A CA 1
ATOM 1742 C C . ASP A 1 238 ? 12.823 1.487 -38.292 1.00 80.81 238 ASP A C 1
ATOM 1744 O O . ASP A 1 238 ? 13.638 0.693 -38.760 1.00 80.81 238 ASP A O 1
ATOM 1748 N N . ALA A 1 239 ? 12.398 1.377 -37.027 1.00 82.75 239 ALA A N 1
ATOM 1749 C CA . ALA A 1 239 ? 12.838 0.292 -36.157 1.00 82.75 239 ALA A CA 1
ATOM 1750 C C . ALA A 1 239 ? 12.503 -1.074 -36.795 1.00 82.75 239 ALA A C 1
ATOM 1752 O O . ALA A 1 239 ? 11.377 -1.253 -37.280 1.00 82.75 239 ALA A O 1
ATOM 1753 N N . PRO A 1 240 ? 13.425 -2.056 -36.778 1.00 84.00 240 PRO A N 1
ATOM 1754 C CA . PRO A 1 240 ? 13.183 -3.358 -37.388 1.00 84.00 240 PRO A CA 1
ATOM 1755 C C . PRO A 1 240 ? 11.949 -4.046 -36.775 1.00 84.00 240 PRO A C 1
ATOM 1757 O O . PRO A 1 240 ? 11.564 -3.731 -35.642 1.00 84.00 240 PRO A O 1
ATOM 1760 N N . PRO A 1 241 ? 11.303 -4.980 -37.496 1.00 83.69 241 PRO A N 1
ATOM 1761 C CA . PRO A 1 241 ? 10.206 -5.767 -36.942 1.00 83.69 241 PRO A CA 1
ATOM 1762 C C . PRO A 1 241 ? 10.627 -6.505 -35.660 1.00 83.69 241 PRO A C 1
ATOM 1764 O O . PRO A 1 241 ? 11.768 -6.973 -35.561 1.00 83.69 241 PRO A O 1
ATOM 1767 N N . PRO A 1 242 ? 9.728 -6.643 -34.671 1.00 81.06 242 PRO A N 1
ATOM 1768 C CA . PRO A 1 242 ? 10.056 -7.275 -33.403 1.00 81.06 242 PRO A CA 1
ATOM 1769 C C . PRO A 1 242 ? 10.341 -8.764 -33.621 1.00 81.06 242 PRO A C 1
ATOM 1771 O O . PRO A 1 242 ? 9.539 -9.496 -34.203 1.00 81.06 242 PRO A O 1
ATOM 1774 N N . LYS A 1 243 ? 11.465 -9.249 -33.091 1.00 80.56 243 LYS A N 1
ATOM 1775 C CA . LYS A 1 243 ? 11.726 -10.687 -33.014 1.00 80.56 243 LYS A CA 1
ATOM 1776 C C . LYS A 1 243 ? 11.093 -11.240 -31.741 1.00 80.56 243 LYS A C 1
ATOM 1778 O O . LYS A 1 243 ? 11.527 -10.920 -30.636 1.00 80.56 243 LYS A O 1
ATOM 1783 N N . VAL A 1 244 ? 10.081 -12.092 -31.881 1.00 78.69 244 VAL A N 1
ATOM 1784 C CA . VAL A 1 244 ? 9.451 -12.753 -30.731 1.00 78.69 244 VAL A CA 1
ATOM 1785 C C . VAL A 1 244 ? 10.377 -13.860 -30.225 1.00 78.69 244 VAL A C 1
ATOM 1787 O O . VAL A 1 244 ? 10.427 -14.944 -30.794 1.00 78.69 244 VAL A O 1
ATOM 1790 N N . VAL A 1 245 ? 11.133 -13.578 -29.161 1.00 75.56 245 VAL A N 1
ATOM 1791 C CA . VAL A 1 245 ? 12.010 -14.569 -28.506 1.00 75.56 245 VAL A CA 1
ATOM 1792 C C . VAL A 1 245 ? 11.219 -15.451 -27.532 1.00 75.56 245 VAL A C 1
ATOM 1794 O O . VAL A 1 245 ? 11.508 -16.633 -27.379 1.00 75.56 245 VAL A O 1
ATOM 1797 N N . GLY A 1 246 ? 10.182 -14.897 -26.904 1.00 69.69 246 GLY A N 1
ATOM 1798 C CA . GLY A 1 246 ? 9.271 -15.626 -26.032 1.00 69.69 246 GLY A CA 1
ATOM 1799 C C . GLY A 1 246 ? 8.225 -14.697 -25.431 1.00 69.69 246 GLY A C 1
ATOM 1800 O O . GLY A 1 246 ? 8.501 -13.531 -25.157 1.00 69.69 246 GLY A O 1
ATOM 1801 N N . VAL A 1 247 ? 7.013 -15.210 -25.225 1.00 68.75 247 VAL A N 1
ATOM 1802 C CA . VAL A 1 247 ? 5.935 -14.479 -24.549 1.00 68.75 247 VAL A CA 1
ATOM 1803 C C . VAL A 1 247 ? 5.496 -15.302 -23.356 1.00 68.75 247 VAL A C 1
ATOM 1805 O O . VAL A 1 247 ? 4.920 -16.376 -23.515 1.00 68.75 247 VAL A O 1
ATOM 1808 N N . ARG A 1 248 ? 5.745 -14.788 -22.154 1.00 67.88 248 ARG A N 1
ATOM 1809 C CA . ARG A 1 248 ? 5.223 -15.365 -20.920 1.00 67.88 248 ARG A CA 1
ATOM 1810 C C . ARG A 1 248 ? 4.213 -14.403 -20.329 1.00 67.88 248 ARG A C 1
ATOM 1812 O O . ARG A 1 248 ? 4.558 -13.283 -19.973 1.00 67.88 248 ARG A O 1
ATOM 1819 N N . VAL A 1 249 ? 2.969 -14.854 -20.234 1.00 65.56 249 VAL A N 1
ATOM 1820 C CA . VAL A 1 249 ? 1.974 -14.157 -19.425 1.00 65.56 249 VAL A CA 1
ATOM 1821 C C . VAL A 1 249 ? 2.048 -14.693 -18.020 1.00 65.56 249 VAL A C 1
ATOM 1823 O O . VAL A 1 249 ? 2.167 -15.898 -17.806 1.00 65.56 249 VAL A O 1
ATOM 1826 N N . TRP A 1 250 ? 1.982 -13.764 -17.082 1.00 62.22 250 TRP A N 1
ATOM 1827 C CA . TRP A 1 250 ? 1.933 -14.021 -15.661 1.00 62.22 250 TRP A CA 1
ATOM 1828 C C . TRP A 1 250 ? 0.531 -13.630 -15.192 1.00 62.22 250 TRP A C 1
ATOM 1830 O O . TRP A 1 250 ? 0.319 -12.476 -14.826 1.00 62.22 250 TRP A O 1
ATOM 1840 N N . PRO A 1 251 ? -0.450 -14.557 -15.216 1.00 60.03 251 PRO A N 1
ATOM 1841 C CA . PRO A 1 251 ? -1.839 -14.238 -14.871 1.00 60.03 251 PRO A CA 1
ATOM 1842 C C . PRO A 1 251 ? -1.997 -13.718 -13.436 1.00 60.03 251 PRO A C 1
ATOM 1844 O O . PRO A 1 251 ? -3.005 -13.113 -13.101 1.00 60.03 251 PRO A O 1
ATOM 1847 N N . ARG A 1 252 ? -0.991 -13.973 -12.590 1.00 63.44 252 ARG A N 1
ATOM 1848 C CA . ARG A 1 252 ? -0.904 -13.552 -11.189 1.00 63.44 252 ARG A CA 1
ATOM 1849 C C . ARG A 1 252 ? 0.321 -12.661 -10.928 1.00 63.44 252 ARG A C 1
ATOM 1851 O O . ARG A 1 252 ? 0.980 -12.826 -9.908 1.00 63.44 252 ARG A O 1
ATOM 1858 N N . ALA A 1 253 ? 0.684 -11.796 -11.879 1.00 67.50 253 ALA A N 1
ATOM 1859 C CA . ALA A 1 253 ? 1.682 -10.743 -11.651 1.00 67.50 253 ALA A CA 1
ATOM 1860 C C . ALA A 1 253 ? 1.099 -9.608 -10.783 1.00 67.50 253 ALA A C 1
ATOM 1862 O O . ALA A 1 253 ? 0.170 -9.835 -10.010 1.00 67.50 253 ALA A O 1
ATOM 1863 N N . ILE A 1 254 ? 1.643 -8.388 -10.895 1.00 66.69 254 ILE A N 1
ATOM 1864 C CA . ILE A 1 254 ? 1.106 -7.187 -10.234 1.00 66.69 254 ILE A CA 1
ATOM 1865 C C . ILE A 1 254 ? -0.417 -7.143 -10.458 1.00 66.69 254 ILE A C 1
ATOM 1867 O O . ILE A 1 254 ? -0.830 -7.304 -11.613 1.00 66.69 254 ILE A O 1
ATOM 1871 N N . PRO A 1 255 ? -1.242 -6.962 -9.403 1.00 65.31 255 PRO A N 1
ATOM 1872 C CA . PRO A 1 255 ? -2.694 -6.945 -9.529 1.00 65.31 255 PRO A CA 1
ATOM 1873 C C . PRO A 1 255 ? -3.137 -6.050 -10.683 1.00 65.31 255 PRO A C 1
ATOM 1875 O O . PRO A 1 255 ? -2.767 -4.880 -10.756 1.00 65.31 255 PRO A O 1
ATOM 1878 N N . GLN A 1 256 ? -3.880 -6.637 -11.616 1.00 68.62 256 GLN A N 1
ATOM 1879 C CA . GLN A 1 256 ? -4.415 -5.922 -12.764 1.00 68.62 256 GLN A CA 1
ATOM 1880 C C . GLN A 1 256 ? -5.802 -5.417 -12.382 1.00 68.62 256 GLN A C 1
ATOM 1882 O O . GLN A 1 256 ? -6.710 -6.216 -12.148 1.00 68.62 256 GLN A O 1
ATOM 1887 N N . PHE A 1 257 ? -5.965 -4.098 -12.301 1.00 74.12 257 PHE A N 1
ATOM 1888 C CA . PHE A 1 257 ? -7.292 -3.502 -12.212 1.00 74.12 257 PHE A CA 1
ATOM 1889 C C . PHE A 1 257 ? -7.944 -3.625 -13.580 1.00 74.12 257 PHE A C 1
ATOM 1891 O O . PHE A 1 257 ? -7.601 -2.907 -14.518 1.00 74.12 257 PHE A O 1
ATOM 1898 N N . ASN A 1 258 ? -8.833 -4.605 -13.708 1.00 79.44 258 ASN A N 1
ATOM 1899 C CA . ASN A 1 258 ? -9.578 -4.804 -14.940 1.00 79.44 258 ASN A CA 1
ATOM 1900 C C . ASN A 1 258 ? -10.461 -3.580 -15.219 1.00 79.44 258 ASN A C 1
ATOM 1902 O O . ASN A 1 258 ? -10.855 -2.854 -14.305 1.00 79.44 258 ASN A O 1
ATOM 1906 N N . VAL A 1 259 ? -10.802 -3.367 -16.489 1.00 80.75 259 VAL A N 1
ATOM 1907 C CA . VAL A 1 259 ? -11.822 -2.376 -16.861 1.00 80.75 259 VAL A CA 1
ATOM 1908 C C . VAL A 1 259 ? -13.102 -2.672 -16.070 1.00 80.75 259 VAL A C 1
ATOM 1910 O O . VAL A 1 259 ? -13.505 -3.834 -15.979 1.00 80.75 259 VAL A O 1
ATOM 1913 N N . GLY A 1 260 ? -13.713 -1.649 -15.471 1.00 84.44 260 GLY A N 1
ATOM 1914 C CA . GLY A 1 260 ? -14.873 -1.821 -14.592 1.00 84.44 260 GLY A CA 1
ATOM 1915 C C . GLY A 1 260 ? -14.540 -1.992 -13.101 1.00 84.44 260 GLY A C 1
ATOM 1916 O O . GLY A 1 260 ? -15.443 -2.229 -12.296 1.00 84.44 260 GLY A O 1
ATOM 1917 N N . HIS A 1 261 ? -13.258 -1.968 -12.707 1.00 87.94 261 HIS A N 1
ATOM 1918 C CA . HIS A 1 261 ? -12.850 -2.223 -11.317 1.00 87.94 261 HIS A CA 1
ATOM 1919 C C . HIS A 1 261 ? -13.347 -1.154 -10.338 1.00 87.94 261 HIS A C 1
ATOM 1921 O O . HIS A 1 261 ? -13.779 -1.492 -9.238 1.00 87.94 261 HIS A O 1
ATOM 1927 N N . LEU A 1 262 ? -13.324 0.123 -10.728 1.00 89.12 262 LEU A N 1
ATOM 1928 C CA . LEU A 1 262 ? -13.800 1.208 -9.865 1.00 89.12 262 LEU A CA 1
ATOM 1929 C C . LEU A 1 262 ? -15.317 1.125 -9.667 1.00 89.12 262 LEU A C 1
ATOM 1931 O O . LEU A 1 262 ? -15.796 1.231 -8.543 1.00 89.12 262 LEU A O 1
ATOM 1935 N N . GLU A 1 263 ? -16.056 0.811 -10.726 1.00 92.25 263 GLU A N 1
ATOM 1936 C CA . GLU A 1 263 ? -17.501 0.590 -10.713 1.00 92.25 263 GLU A CA 1
ATOM 1937 C C . GLU A 1 263 ? -17.870 -0.663 -9.905 1.00 92.25 263 GLU A C 1
ATOM 1939 O O . GLU A 1 263 ? -18.922 -0.735 -9.271 1.00 92.25 263 GLU A O 1
ATOM 1944 N N . LEU A 1 264 ? -17.017 -1.692 -9.906 1.00 92.56 264 LEU A N 1
ATOM 1945 C CA . LEU A 1 264 ? -17.173 -2.849 -9.026 1.00 92.56 264 LEU A CA 1
ATOM 1946 C C . LEU A 1 264 ? -16.990 -2.463 -7.554 1.00 92.56 264 LEU A C 1
ATOM 1948 O O . LEU A 1 264 ? -17.798 -2.882 -6.726 1.00 92.56 264 LEU A O 1
ATOM 1952 N N . LEU A 1 265 ? -15.965 -1.672 -7.227 1.00 93.00 265 LEU A N 1
ATOM 1953 C CA . LEU A 1 265 ? -15.744 -1.180 -5.866 1.00 93.00 265 LEU A CA 1
ATOM 1954 C C . LEU A 1 265 ? -16.896 -0.288 -5.392 1.00 93.00 265 LEU A C 1
ATOM 1956 O O . LEU A 1 265 ? -17.346 -0.437 -4.259 1.00 93.00 265 LEU A O 1
ATOM 1960 N N . GLU A 1 266 ? -17.395 0.598 -6.251 1.00 93.88 266 GLU A N 1
ATOM 1961 C CA . GLU A 1 266 ? -18.539 1.458 -5.951 1.00 93.88 266 GLU A CA 1
ATOM 1962 C C . GLU A 1 266 ? -19.795 0.628 -5.683 1.00 93.88 266 GLU A C 1
ATOM 1964 O O . GLU A 1 266 ? -20.391 0.756 -4.617 1.00 93.88 266 GLU A O 1
ATOM 1969 N N . ARG A 1 267 ? -20.128 -0.323 -6.568 1.00 96.06 267 ARG A N 1
ATOM 1970 C CA . ARG A 1 267 ? -21.248 -1.251 -6.343 1.00 96.06 267 ARG A CA 1
ATOM 1971 C C . ARG A 1 267 ? -21.107 -2.032 -5.041 1.00 96.06 267 ARG A C 1
ATOM 1973 O O . ARG A 1 267 ? -22.104 -2.247 -4.359 1.00 96.06 267 ARG A O 1
ATOM 1980 N N . ALA A 1 268 ? -19.895 -2.469 -4.698 1.00 95.44 268 ALA A N 1
ATOM 1981 C CA . ALA A 1 268 ? -19.651 -3.176 -3.448 1.00 95.44 268 ALA A CA 1
ATOM 1982 C C . ALA A 1 268 ? -19.914 -2.272 -2.233 1.00 95.44 268 ALA A C 1
ATOM 1984 O O . ALA A 1 268 ? -20.600 -2.703 -1.313 1.00 95.44 268 ALA A O 1
ATOM 1985 N N . ARG A 1 269 ? -19.446 -1.016 -2.254 1.00 94.44 269 ARG A N 1
ATOM 1986 C CA . ARG A 1 269 ? -19.718 -0.026 -1.197 1.00 94.44 269 ARG A CA 1
ATOM 1987 C C . ARG A 1 269 ? -21.213 0.264 -1.069 1.00 94.44 269 ARG A C 1
ATOM 1989 O O . ARG A 1 269 ? -21.769 0.061 0.003 1.00 94.44 269 ARG A O 1
ATOM 1996 N N . SER A 1 270 ? -21.889 0.590 -2.171 1.00 95.44 270 SER A N 1
ATOM 1997 C CA . SER A 1 270 ? -23.335 0.847 -2.163 1.00 95.44 270 SER A CA 1
ATOM 1998 C C . SER A 1 270 ? -24.147 -0.355 -1.672 1.00 95.44 270 SER A C 1
ATOM 2000 O O . SER A 1 270 ? -25.165 -0.183 -1.010 1.00 95.44 270 SER A O 1
ATOM 2002 N N . ALA A 1 271 ? -23.708 -1.583 -1.967 1.00 96.25 271 ALA A N 1
ATOM 2003 C CA . ALA A 1 271 ? -24.370 -2.791 -1.482 1.00 96.25 271 ALA A CA 1
ATOM 2004 C C . ALA A 1 271 ? -24.187 -3.020 0.029 1.00 96.25 271 ALA A C 1
ATOM 2006 O O . ALA A 1 271 ? -25.071 -3.609 0.653 1.00 96.25 271 ALA A O 1
ATOM 2007 N N . LEU A 1 272 ? -23.065 -2.588 0.616 1.00 95.56 272 LEU A N 1
ATOM 2008 C CA . LEU A 1 272 ? -22.872 -2.594 2.071 1.00 95.56 272 LEU A CA 1
ATOM 2009 C C . LEU A 1 272 ? -23.798 -1.569 2.731 1.00 95.56 272 LEU A C 1
ATOM 2011 O O . LEU A 1 272 ? -24.517 -1.916 3.669 1.00 95.56 272 LEU A O 1
ATOM 2015 N N . ASP A 1 273 ? -23.856 -0.357 2.180 1.00 92.38 273 ASP A N 1
ATOM 2016 C CA . ASP A 1 273 ? -24.710 0.723 2.685 1.00 92.38 273 ASP A CA 1
ATOM 2017 C C . ASP A 1 273 ? -26.195 0.348 2.617 1.00 92.38 273 ASP A C 1
ATOM 2019 O O . ASP A 1 273 ? -26.913 0.455 3.610 1.00 92.38 273 ASP A O 1
ATOM 2023 N N . ALA A 1 274 ? -26.653 -0.191 1.482 1.00 94.75 274 ALA A N 1
ATOM 2024 C CA . ALA A 1 274 ? -28.041 -0.621 1.291 1.00 94.75 274 ALA A CA 1
ATOM 2025 C C . ALA A 1 274 ? -28.474 -1.742 2.254 1.00 94.75 274 ALA A C 1
AT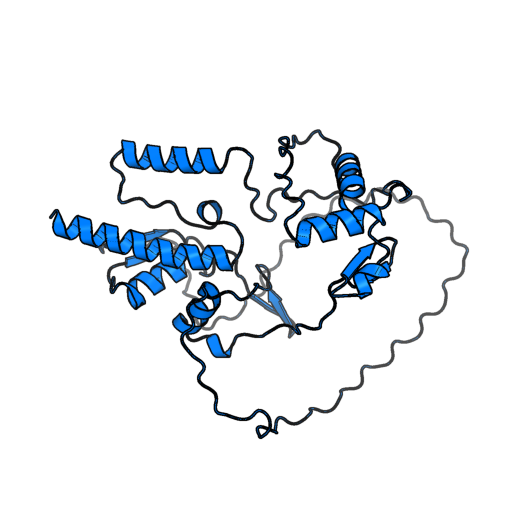OM 2027 O O . ALA A 1 274 ? -29.664 -1.905 2.517 1.00 94.75 274 ALA A O 1
ATOM 2028 N N . ARG A 1 275 ? -27.523 -2.521 2.785 1.00 95.44 275 ARG A N 1
ATOM 2029 C CA . ARG A 1 275 ? -27.771 -3.555 3.804 1.00 95.44 275 ARG A CA 1
ATOM 2030 C C . ARG A 1 275 ? -27.637 -3.044 5.238 1.00 95.44 275 ARG A C 1
ATOM 2032 O O . ARG A 1 275 ? -27.819 -3.826 6.168 1.00 95.44 275 ARG A O 1
ATOM 2039 N N . GLY A 1 276 ? -27.298 -1.770 5.430 1.00 91.81 276 GLY A N 1
ATOM 2040 C CA . GLY A 1 276 ? -27.020 -1.200 6.745 1.00 91.81 276 GLY A CA 1
ATOM 2041 C C . GLY A 1 276 ? -25.712 -1.703 7.361 1.00 91.81 276 GLY A C 1
ATOM 2042 O O . GLY A 1 276 ? -25.535 -1.621 8.572 1.00 91.81 276 GLY A O 1
ATOM 2043 N N . TRP A 1 277 ? -24.777 -2.229 6.562 1.00 92.88 277 TRP A N 1
ATOM 2044 C CA . TRP A 1 277 ? -23.482 -2.737 7.033 1.00 92.88 277 TRP A CA 1
ATOM 2045 C C . TRP A 1 277 ? -22.425 -1.631 7.095 1.00 92.88 277 TRP A C 1
ATOM 2047 O O . TRP A 1 277 ? -21.284 -1.825 6.682 1.00 92.88 277 TRP A O 1
ATOM 2057 N N . GLY A 1 278 ? -22.790 -0.471 7.649 1.00 86.50 278 GLY A N 1
ATOM 2058 C CA . GLY A 1 278 ? -21.910 0.701 7.740 1.00 86.50 278 GLY A CA 1
ATOM 2059 C C . GLY A 1 278 ? -20.652 0.497 8.597 1.00 86.50 278 GLY A C 1
ATOM 2060 O O . GLY A 1 278 ? -19.760 1.337 8.567 1.00 86.50 278 GLY A O 1
ATOM 2061 N N . GLY A 1 279 ? -20.573 -0.606 9.352 1.00 91.69 279 GLY A N 1
ATOM 2062 C CA . GLY A 1 279 ? -19.380 -1.026 10.097 1.00 91.69 279 GLY A CA 1
ATOM 2063 C C . GLY A 1 279 ? -18.411 -1.916 9.305 1.00 91.69 279 GLY A C 1
ATOM 2064 O O . GLY A 1 279 ? -17.361 -2.283 9.828 1.00 91.69 279 GLY A O 1
ATOM 2065 N N . VAL A 1 280 ? -18.735 -2.289 8.061 1.00 95.31 280 VAL A N 1
ATOM 2066 C CA . VAL A 1 280 ? -17.870 -3.113 7.204 1.00 95.31 280 VAL A CA 1
ATOM 2067 C C . VAL A 1 280 ? -17.113 -2.218 6.230 1.00 95.31 280 VAL A C 1
ATOM 2069 O O . VAL A 1 280 ? -17.692 -1.621 5.328 1.00 95.31 280 VAL A O 1
ATOM 2072 N N . PHE A 1 281 ? -15.790 -2.179 6.371 1.00 94.81 281 PHE A N 1
ATOM 2073 C CA . PHE A 1 281 ? -14.910 -1.382 5.521 1.00 94.81 281 PHE A CA 1
ATOM 2074 C C . PHE A 1 281 ? -14.158 -2.292 4.548 1.00 94.81 281 PHE A C 1
ATOM 2076 O O . PHE A 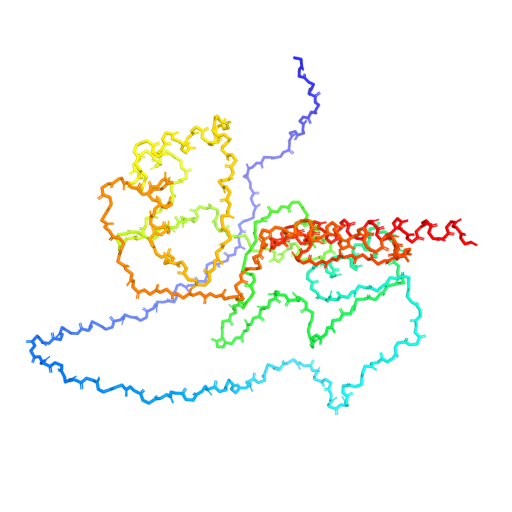1 281 ? -13.451 -3.215 4.953 1.00 94.81 281 PHE A O 1
ATOM 2083 N N . LEU A 1 282 ? -14.296 -2.034 3.246 1.00 94.38 282 LEU A N 1
ATOM 2084 C CA . LEU A 1 282 ? -13.489 -2.706 2.226 1.00 94.38 282 LEU A CA 1
ATOM 2085 C C . LEU A 1 282 ? -12.081 -2.129 2.256 1.00 94.38 282 LEU A C 1
ATOM 2087 O O . LEU A 1 282 ? -11.953 -0.934 2.022 1.00 94.38 282 LEU A O 1
ATOM 2091 N N . GLY A 1 283 ? -11.056 -2.962 2.457 1.00 91.12 283 GLY A N 1
ATOM 2092 C CA . GLY A 1 283 ? -9.657 -2.529 2.478 1.00 91.12 283 GLY A CA 1
ATOM 2093 C C . GLY A 1 283 ? -8.680 -3.489 1.803 1.00 91.12 283 GLY A C 1
ATOM 2094 O O . GLY A 1 283 ? -9.038 -4.594 1.397 1.00 91.12 283 GLY A O 1
ATOM 2095 N N . GLY A 1 284 ? -7.425 -3.049 1.681 1.00 87.69 284 GLY A N 1
ATOM 2096 C CA . GLY A 1 284 ? -6.334 -3.790 1.041 1.00 87.69 284 GLY A CA 1
ATOM 2097 C C . GLY A 1 284 ? -5.998 -3.296 -0.369 1.00 87.69 284 GLY A C 1
ATOM 2098 O O . GLY A 1 284 ? -6.654 -2.414 -0.917 1.00 87.69 284 GLY A O 1
ATOM 2099 N N . ASN A 1 285 ? -4.973 -3.894 -0.983 1.00 86.50 285 ASN A N 1
ATOM 2100 C CA . ASN A 1 285 ? -4.390 -3.406 -2.245 1.00 86.50 285 ASN A CA 1
ATOM 2101 C C . ASN A 1 285 ? -5.385 -3.368 -3.417 1.00 86.50 285 ASN A C 1
ATOM 2103 O O . ASN A 1 285 ? -5.213 -2.581 -4.345 1.00 86.50 285 ASN A O 1
ATOM 2107 N N . TYR A 1 286 ? -6.419 -4.218 -3.395 1.00 86.44 286 TYR A N 1
ATOM 2108 C CA . TYR A 1 286 ? -7.456 -4.195 -4.428 1.00 86.44 286 TYR A CA 1
ATOM 2109 C C . TYR A 1 286 ? -8.358 -2.954 -4.326 1.00 86.44 286 TYR A C 1
ATOM 2111 O O . TYR A 1 286 ? -8.999 -2.601 -5.307 1.00 86.44 286 TYR A O 1
ATOM 2119 N N . VAL A 1 287 ? -8.399 -2.287 -3.169 1.00 89.56 287 VAL A N 1
ATOM 2120 C CA . VAL A 1 287 ? -9.140 -1.038 -2.941 1.00 89.56 287 VAL A CA 1
ATOM 2121 C C . VAL A 1 287 ? -8.236 0.174 -3.148 1.00 89.56 287 VAL A C 1
ATOM 2123 O O . VAL A 1 287 ? -8.631 1.129 -3.805 1.00 89.56 287 VAL A O 1
ATOM 2126 N N . SER A 1 288 ? -7.024 0.132 -2.592 1.00 84.81 288 SER A N 1
ATOM 2127 C CA . SER A 1 288 ? -6.153 1.304 -2.442 1.00 84.81 288 SER A CA 1
ATOM 2128 C C . SER A 1 288 ? -5.115 1.493 -3.546 1.00 84.81 288 SER A C 1
ATOM 2130 O O . SER A 1 288 ? -4.476 2.539 -3.624 1.00 84.81 288 SER A O 1
ATOM 2132 N N . GLY A 1 289 ? -4.881 0.472 -4.370 1.00 85.25 289 GLY A N 1
ATOM 2133 C CA . GLY A 1 289 ? -3.762 0.451 -5.306 1.00 85.25 289 GLY A CA 1
ATOM 2134 C C . GLY A 1 289 ? -2.630 -0.481 -4.871 1.00 85.25 289 GLY A C 1
ATOM 2135 O O . GLY A 1 289 ? -2.568 -0.975 -3.747 1.00 85.25 289 GLY A O 1
ATOM 2136 N N . VAL A 1 290 ? -1.712 -0.726 -5.807 1.00 82.06 290 VAL A N 1
ATOM 2137 C CA . VAL A 1 290 ? -0.620 -1.707 -5.660 1.00 82.06 290 VAL A CA 1
ATOM 2138 C C . VAL A 1 290 ? 0.706 -1.098 -5.200 1.00 82.06 290 VAL A C 1
ATOM 2140 O O . VAL A 1 290 ? 1.615 -1.832 -4.818 1.00 82.06 290 VAL A O 1
ATOM 2143 N N . ALA A 1 291 ? 0.840 0.229 -5.261 1.00 87.25 291 ALA A N 1
ATOM 2144 C CA . ALA A 1 291 ? 2.062 0.927 -4.881 1.00 87.25 291 ALA A CA 1
ATOM 2145 C C . ALA A 1 291 ? 2.203 0.983 -3.355 1.00 87.25 291 ALA A C 1
ATOM 2147 O O . ALA A 1 291 ? 1.250 1.341 -2.668 1.00 87.25 291 ALA A O 1
ATOM 2148 N N . LEU A 1 292 ? 3.403 0.705 -2.831 1.00 88.75 292 LEU A N 1
ATOM 2149 C CA . LEU A 1 292 ? 3.671 0.684 -1.385 1.00 88.75 292 LEU A CA 1
ATOM 2150 C C . LEU A 1 292 ? 3.232 1.974 -0.685 1.00 88.75 292 LEU A C 1
ATOM 2152 O O . LEU A 1 292 ? 2.514 1.912 0.306 1.00 88.75 292 LEU A O 1
ATOM 2156 N N . GLY A 1 293 ? 3.583 3.131 -1.253 1.00 89.94 293 GLY A N 1
ATOM 2157 C CA . GLY A 1 293 ? 3.162 4.429 -0.726 1.00 89.94 293 GLY A CA 1
ATOM 2158 C C . GLY A 1 293 ? 1.640 4.580 -0.626 1.00 89.94 293 GLY A C 1
ATOM 2159 O O . GLY A 1 293 ? 1.148 5.065 0.385 1.00 89.94 293 GLY A O 1
ATOM 2160 N N . LYS A 1 294 ? 0.888 4.088 -1.623 1.00 89.06 294 LYS A N 1
ATOM 2161 C CA . LYS A 1 294 ? -0.584 4.111 -1.607 1.00 89.06 294 LYS A CA 1
ATOM 2162 C C . LYS A 1 294 ? -1.191 3.147 -0.595 1.00 89.06 294 LYS A C 1
ATOM 2164 O O . LYS A 1 294 ? -2.216 3.457 -0.003 1.00 89.06 294 LYS A O 1
ATOM 2169 N N . VAL A 1 295 ? -0.559 1.998 -0.370 1.00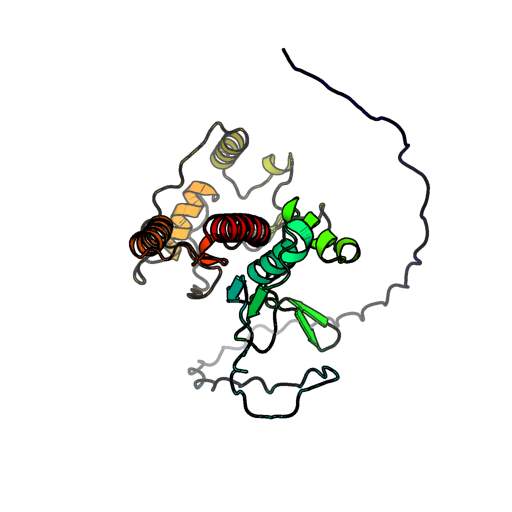 91.12 295 VAL A N 1
ATOM 2170 C CA . VAL A 1 295 ? -0.992 1.029 0.649 1.00 91.12 295 VAL A CA 1
ATOM 2171 C C . VAL A 1 295 ? -0.832 1.604 2.061 1.00 91.12 295 VAL 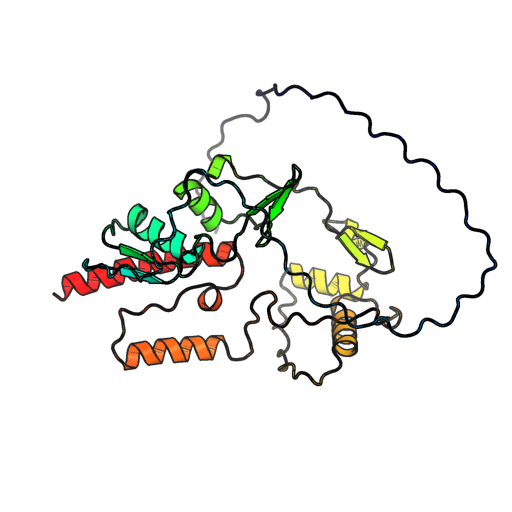A C 1
ATOM 2173 O O . VAL A 1 295 ? -1.696 1.373 2.904 1.00 91.12 295 VAL A O 1
ATOM 2176 N N . VAL A 1 296 ? 0.239 2.364 2.309 1.00 93.62 296 VAL A N 1
ATOM 2177 C CA . VAL A 1 296 ? 0.481 3.040 3.594 1.00 93.62 296 VAL A CA 1
ATOM 2178 C C . VAL A 1 296 ? -0.473 4.213 3.804 1.00 93.62 296 VAL A C 1
ATOM 2180 O O . VAL A 1 296 ? -1.138 4.263 4.833 1.00 93.62 296 VAL A O 1
ATOM 2183 N N . GLU A 1 297 ? -0.590 5.111 2.821 1.00 93.88 297 GLU A N 1
ATOM 2184 C CA . GLU A 1 297 ? -1.536 6.240 2.844 1.00 93.88 297 GLU A CA 1
ATOM 2185 C C . GLU A 1 297 ? -2.953 5.755 3.175 1.00 93.88 297 GLU A C 1
ATOM 2187 O O . GLU A 1 297 ? -3.585 6.226 4.118 1.00 93.88 297 GLU A O 1
ATOM 2192 N N . TYR A 1 298 ? -3.392 4.704 2.486 1.00 94.25 298 TYR A N 1
ATOM 2193 C CA . TYR A 1 298 ? -4.691 4.099 2.723 1.00 94.25 298 TYR A CA 1
ATOM 2194 C C . TYR A 1 298 ? -4.841 3.452 4.108 1.00 94.25 298 TYR A C 1
ATOM 2196 O O . TYR A 1 298 ? -5.943 3.423 4.654 1.00 94.25 298 TYR A O 1
ATOM 2204 N N . GLY A 1 299 ? -3.764 2.922 4.694 1.00 95.56 299 GLY A N 1
ATOM 2205 C CA . GLY A 1 299 ? -3.788 2.398 6.062 1.00 95.56 299 GLY A CA 1
ATOM 2206 C C . GLY A 1 299 ? -4.116 3.491 7.085 1.00 95.56 299 GLY A C 1
ATOM 2207 O O . GLY A 1 299 ? -4.984 3.294 7.937 1.00 95.56 299 GLY A O 1
ATOM 2208 N N . TYR A 1 300 ? -3.499 4.668 6.948 1.00 96.50 300 TYR A N 1
ATOM 2209 C CA . TYR A 1 300 ? -3.813 5.835 7.778 1.00 96.50 300 TYR A CA 1
ATOM 2210 C C . TYR A 1 300 ? -5.243 6.338 7.551 1.00 96.50 300 TYR A C 1
ATOM 2212 O O . TYR A 1 300 ? -5.982 6.557 8.511 1.00 96.50 300 TYR A O 1
ATOM 2220 N N . GLU A 1 301 ? -5.679 6.457 6.292 1.00 95.81 301 GLU A N 1
ATOM 2221 C CA . GLU A 1 301 ? -7.061 6.839 5.965 1.00 95.81 301 GLU A CA 1
ATOM 2222 C C . GLU A 1 301 ? -8.084 5.860 6.559 1.00 95.81 301 GLU A C 1
ATOM 2224 O O . GLU A 1 301 ? -9.108 6.272 7.107 1.00 95.81 301 GLU A O 1
ATOM 2229 N N . SER A 1 302 ? -7.800 4.558 6.481 1.00 95.88 302 SER A N 1
ATOM 2230 C CA . SER A 1 302 ? -8.657 3.506 7.032 1.00 95.88 302 SER A CA 1
ATOM 2231 C C . SER A 1 302 ? -8.779 3.625 8.546 1.00 95.88 302 SER A C 1
ATOM 2233 O O . SER A 1 302 ? -9.891 3.566 9.067 1.00 95.88 302 SER A O 1
ATOM 2235 N N . ALA A 1 303 ? -7.666 3.853 9.248 1.00 96.94 303 ALA A N 1
ATOM 2236 C CA . ALA A 1 303 ? -7.671 4.063 10.692 1.00 96.94 303 ALA A CA 1
ATOM 2237 C C . ALA A 1 303 ? -8.498 5.295 11.088 1.00 96.94 303 ALA A C 1
ATOM 2239 O O . ALA A 1 303 ? -9.328 5.207 11.994 1.00 96.94 303 ALA A O 1
ATOM 2240 N N . ALA A 1 304 ? -8.354 6.407 10.363 1.00 96.94 304 ALA A N 1
ATOM 2241 C CA . ALA A 1 304 ? -9.124 7.622 10.611 1.00 96.94 304 ALA A CA 1
ATOM 2242 C C . ALA A 1 304 ? -10.630 7.419 10.379 1.00 96.94 304 ALA A C 1
ATOM 2244 O O . ALA A 1 304 ? -11.455 7.892 11.165 1.00 96.94 304 ALA A O 1
ATOM 2245 N N . ASN A 1 305 ? -11.007 6.700 9.319 1.00 95.62 305 ASN A N 1
ATOM 2246 C CA . ASN A 1 305 ? -12.406 6.394 9.016 1.00 95.62 305 ASN A CA 1
ATOM 2247 C C . ASN A 1 305 ? -13.027 5.458 10.061 1.00 95.62 305 ASN A C 1
ATOM 2249 O O . ASN A 1 305 ? -14.140 5.711 10.523 1.00 95.62 305 ASN A O 1
ATOM 2253 N N . LEU A 1 306 ? -12.291 4.429 10.486 1.00 96.31 306 LEU A N 1
ATOM 2254 C CA . LEU A 1 306 ? -12.706 3.523 11.558 1.00 96.31 306 LEU A CA 1
ATOM 2255 C C . LEU A 1 306 ? -12.872 4.270 12.885 1.00 96.31 306 LEU A C 1
ATOM 2257 O O . LEU A 1 306 ? -13.901 4.127 13.538 1.00 96.31 306 LEU A O 1
ATOM 2261 N N . ALA A 1 307 ? -11.919 5.127 13.259 1.00 95.94 307 ALA A N 1
ATOM 2262 C CA . ALA A 1 307 ? -11.999 5.923 14.482 1.00 95.94 307 ALA A CA 1
ATOM 2263 C C . ALA A 1 307 ? -13.236 6.839 14.501 1.00 95.94 307 ALA A C 1
ATOM 2265 O O . ALA A 1 307 ? -13.950 6.896 15.504 1.00 95.94 307 ALA A O 1
ATOM 2266 N N . LYS A 1 308 ? -13.540 7.503 13.375 1.00 95.75 308 LYS A N 1
ATOM 2267 C CA . LYS A 1 308 ? -14.767 8.303 13.217 1.00 95.75 308 LYS A CA 1
ATOM 2268 C C . LYS A 1 308 ? -16.025 7.451 13.368 1.00 95.75 308 LYS A C 1
ATOM 2270 O O . LYS A 1 308 ? -16.956 7.866 14.053 1.00 95.75 308 LYS A O 1
ATOM 2275 N N . HIS A 1 309 ? -16.049 6.268 12.757 1.00 94.38 309 HIS A N 1
ATOM 2276 C CA . HIS A 1 309 ? -17.186 5.357 12.851 1.00 94.38 309 HIS A CA 1
ATOM 2277 C C . HIS A 1 309 ? -17.430 4.894 14.293 1.00 94.38 309 HIS A C 1
ATOM 2279 O O . HIS A 1 309 ? -18.556 4.968 14.776 1.00 94.38 309 HIS A O 1
ATOM 2285 N N . ILE A 1 310 ? -16.376 4.495 15.011 1.00 94.00 310 ILE A N 1
ATOM 2286 C CA . ILE A 1 310 ? -16.459 4.091 16.423 1.00 94.00 310 ILE A CA 1
ATOM 2287 C C . ILE A 1 310 ? -16.980 5.242 17.286 1.00 94.00 310 ILE A C 1
ATOM 2289 O O . ILE A 1 310 ? -17.844 5.032 18.135 1.00 94.00 310 ILE A O 1
ATOM 2293 N N . ALA A 1 311 ? -16.476 6.461 17.074 1.00 92.81 311 ALA A N 1
ATOM 2294 C CA . ALA A 1 311 ? -16.931 7.634 17.813 1.00 92.81 311 ALA A CA 1
ATOM 2295 C C . ALA A 1 311 ? -18.423 7.919 17.572 1.00 92.81 311 ALA A C 1
ATOM 2297 O O . ALA A 1 311 ? -19.150 8.177 18.527 1.00 92.81 311 ALA A O 1
ATOM 2298 N N . ALA A 1 312 ? -18.892 7.809 16.325 1.00 92.25 312 ALA A N 1
ATOM 2299 C CA . ALA A 1 312 ? -20.302 7.983 15.984 1.00 92.25 312 ALA A CA 1
ATOM 2300 C C . ALA A 1 312 ? -21.196 6.900 16.616 1.00 92.25 312 ALA A C 1
ATOM 2302 O O . ALA A 1 312 ? -22.250 7.221 17.157 1.00 92.25 312 ALA A O 1
ATOM 2303 N N . GLN A 1 313 ? -20.762 5.634 16.617 1.00 88.44 313 GLN A N 1
ATOM 2304 C CA . GLN A 1 313 ? -21.490 4.543 17.279 1.00 88.44 313 GLN A CA 1
ATOM 2305 C C . GLN A 1 313 ? -21.595 4.761 18.794 1.00 88.44 313 GLN A C 1
ATOM 2307 O O . GLN A 1 313 ? -22.660 4.561 19.365 1.00 88.44 313 GLN A O 1
ATOM 2312 N N . LYS A 1 314 ? -20.523 5.240 19.442 1.00 86.12 314 LYS A N 1
ATOM 2313 C CA . LYS A 1 314 ? -20.529 5.565 20.881 1.00 86.12 314 LYS A CA 1
ATOM 2314 C C . LYS A 1 314 ? -21.431 6.749 21.238 1.00 86.12 314 LYS A C 1
ATOM 2316 O O . LYS A 1 314 ? -21.861 6.832 22.375 1.00 86.12 314 LYS A O 1
ATOM 2321 N N . GLN A 1 315 ? -21.682 7.668 20.305 1.00 85.06 315 GLN A N 1
ATOM 2322 C CA . GLN A 1 315 ? -22.604 8.796 20.507 1.00 85.06 315 GLN A CA 1
ATOM 2323 C C . GLN A 1 315 ? -24.072 8.410 20.296 1.00 85.06 315 GLN A C 1
ATOM 2325 O O . GLN A 1 315 ? -24.957 9.099 20.794 1.00 85.06 315 GLN A O 1
ATOM 2330 N N . ALA A 1 316 ? -24.327 7.355 19.521 1.00 81.06 316 ALA A N 1
ATOM 2331 C CA . ALA A 1 316 ? -25.668 6.860 19.227 1.00 81.06 316 ALA A CA 1
ATOM 2332 C C . ALA A 1 316 ? -26.178 5.815 20.241 1.00 81.06 316 ALA A C 1
ATOM 2334 O O . ALA A 1 316 ? -27.368 5.499 20.213 1.00 81.06 316 ALA A O 1
ATOM 2335 N N . ALA A 1 317 ? -25.290 5.275 21.083 1.00 68.56 317 ALA A N 1
ATOM 2336 C CA . ALA A 1 317 ? -25.581 4.320 22.156 1.00 68.56 317 ALA A CA 1
ATOM 2337 C C . ALA A 1 317 ? -25.820 5.031 23.495 1.00 68.56 317 ALA A C 1
ATOM 2339 O O . ALA A 1 317 ? -26.688 4.547 24.255 1.00 68.56 317 ALA A O 1
#

Foldseek 3Di:
DDDDDDDDDDDDDDDDDDDDDDDDDDDDDDDDDDDDDDPDDDDPDDDDDPDDDDDDPDDPDDDDPDDDPPDDPDDPPDPDDALEEAEALAPLSVLLVLCLCPVQVRDRYYYDHPDPDHHVQWDWDDDPNDIDTPGDRDADDDPLVCVVCVSVVNNVVDDDDDPPDFDFDCDPNDTDGDDDPPCLVVDDQADPVLSVVVVCVVVPNDPDDDPPDPFDDPPDPVQVVVVVVCCVHTHPPPDDRDDPPDDDDDVPDQDDCGPCLVVVVVVVVVVCVVVVVLQDDDDDCSPQNRHSSSSSVSSNVSSVSSSVVSVVVVVVD